Protein AF-A0A094H759-F1 (afdb_monomer_lite)

pLDDT: mean 78.06, std 19.71, range [29.0, 96.69]

Foldseek 3Di:
DLVVLLVLQVVLCVLPPFDAPDPVVLVVLLVVLVVLLVCCVVQPDVRVCVVVVPDPVSLLSNLVSLVSNLFSLLQQSDPRDDLSRLSSSLSVLSSHDDELVSLLSNLLSLLLSLVPPPDPCSNVVSLVSSQVSLVVSVVRLVVVVPDDDDPPCPPHDDDDQLLVLVSPDHSDLLPDPQLSVQSNCSSNVNPPHPDDWPLQDGSSLSSLLVSLVVLLVVLVVQCVDPVRVLPPVSVVSLVSSCRNHRQLTPSNLVSLVVCLVRDPDPVSNVVSVVVSVVSLCVNDPQPDDDPPRPVCSVPPPPPPPPPPPPVPPPDDDDPDPVVVVVVVVVVVVVVVVVPD

Structure (mmCIF, N/CA/C/O backbone):
data_AF-A0A094H759-F1
#
_entry.id   AF-A0A094H759-F1
#
loop_
_atom_site.group_PDB
_atom_site.id
_atom_site.type_symbol
_atom_site.label_atom_id
_atom_site.label_alt_id
_atom_site.label_comp_id
_atom_site.label_asym_id
_atom_site.label_entity_id
_atom_site.label_seq_id
_atom_site.pdbx_PDB_ins_code
_atom_site.Cartn_x
_atom_site.Cartn_y
_atom_site.Cartn_z
_atom_site.occupancy
_atom_site.B_iso_or_equiv
_atom_site.auth_seq_id
_atom_site.auth_comp_id
_atom_site.auth_asym_id
_atom_site.auth_atom_id
_atom_site.pdbx_PDB_model_num
ATOM 1 N N . PRO A 1 1 ? -8.953 -15.502 -2.275 1.00 77.38 1 PRO A N 1
ATOM 2 C CA . PRO A 1 1 ? -8.415 -14.181 -2.722 1.00 77.38 1 PRO A CA 1
ATOM 3 C C . PRO A 1 1 ? -6.998 -14.268 -3.322 1.00 77.38 1 PRO A C 1
ATOM 5 O O . PRO A 1 1 ? -6.754 -13.680 -4.371 1.00 77.38 1 PRO A O 1
ATOM 8 N N . LEU A 1 2 ? -6.081 -15.039 -2.726 1.00 82.88 2 LEU A N 1
ATOM 9 C CA . LEU A 1 2 ? -4.699 -15.189 -3.208 1.00 82.88 2 LEU A CA 1
ATOM 10 C C . LEU A 1 2 ? -4.582 -15.673 -4.670 1.00 82.88 2 LEU A C 1
ATOM 12 O O . LEU A 1 2 ? -3.790 -15.133 -5.438 1.00 82.88 2 LEU A O 1
ATOM 16 N N . ARG A 1 3 ? -5.426 -16.624 -5.106 1.00 85.94 3 ARG A N 1
ATOM 17 C CA . ARG A 1 3 ? -5.488 -17.060 -6.519 1.00 85.94 3 ARG A CA 1
ATOM 18 C C . ARG A 1 3 ? -5.806 -15.910 -7.486 1.00 85.94 3 ARG A C 1
ATOM 20 O O . ARG A 1 3 ? -5.225 -15.854 -8.563 1.00 85.94 3 ARG A O 1
ATOM 27 N N . LEU A 1 4 ? -6.686 -14.982 -7.093 1.00 86.81 4 LEU A N 1
ATOM 28 C CA . LEU A 1 4 ? -7.033 -13.809 -7.906 1.00 86.81 4 LEU A CA 1
ATOM 29 C C . LEU A 1 4 ? -5.846 -12.849 -8.023 1.00 86.81 4 LEU A C 1
ATOM 31 O O . LEU A 1 4 ? -5.551 -12.386 -9.118 1.00 86.81 4 LEU A O 1
ATOM 35 N N . ARG A 1 5 ? -5.118 -12.620 -6.922 1.00 88.50 5 ARG A N 1
ATOM 36 C CA . ARG A 1 5 ? -3.908 -11.780 -6.899 1.00 88.50 5 ARG A CA 1
ATOM 37 C C . ARG A 1 5 ? -2.804 -12.365 -7.781 1.00 88.50 5 ARG A C 1
ATOM 39 O O . ARG A 1 5 ? -2.212 -11.648 -8.579 1.00 88.50 5 ARG A O 1
ATOM 46 N N . ARG A 1 6 ? -2.591 -13.684 -7.713 1.00 90.56 6 ARG A N 1
ATOM 47 C CA . ARG A 1 6 ? -1.662 -14.401 -8.605 1.00 90.56 6 ARG A CA 1
ATOM 48 C C . ARG A 1 6 ? -2.060 -14.272 -10.070 1.00 90.56 6 ARG A C 1
ATOM 50 O O . ARG A 1 6 ? -1.215 -13.980 -10.908 1.00 90.56 6 ARG A O 1
ATOM 57 N N . ARG A 1 7 ? -3.346 -14.454 -10.382 1.00 92.00 7 ARG A N 1
ATOM 58 C CA . ARG A 1 7 ? -3.853 -14.291 -11.749 1.00 92.00 7 ARG A CA 1
ATOM 59 C C . ARG A 1 7 ? -3.629 -12.866 -12.254 1.00 92.00 7 ARG A C 1
ATOM 61 O O . ARG A 1 7 ? -3.099 -12.722 -13.345 1.00 92.00 7 ARG A O 1
ATOM 68 N N . ALA A 1 8 ? -3.951 -11.854 -11.448 1.00 88.94 8 ALA A N 1
ATOM 69 C CA . ALA A 1 8 ? -3.726 -10.447 -11.781 1.00 88.94 8 ALA A CA 1
ATOM 70 C C . ALA A 1 8 ? -2.241 -10.146 -12.062 1.00 88.94 8 ALA A C 1
ATOM 72 O O . ALA A 1 8 ? -1.911 -9.476 -13.042 1.00 88.94 8 ALA A O 1
ATOM 73 N N . PHE A 1 9 ? -1.340 -10.701 -11.247 1.00 91.12 9 PHE A N 1
ATOM 74 C CA . PHE A 1 9 ? 0.101 -10.572 -11.452 1.00 91.12 9 PHE A CA 1
ATOM 75 C C . PHE A 1 9 ? 0.556 -11.201 -12.778 1.00 91.12 9 PHE A C 1
ATOM 77 O O . PHE A 1 9 ? 1.242 -10.554 -13.567 1.00 91.12 9 PHE A O 1
ATOM 84 N N . LEU A 1 10 ? 0.126 -12.434 -13.067 1.00 90.75 10 LEU A N 1
ATOM 85 C CA . LEU A 1 10 ? 0.471 -13.125 -14.314 1.00 90.75 10 LEU A CA 1
ATOM 86 C C . LEU A 1 10 ? -0.109 -12.432 -15.552 1.00 90.75 10 LEU A C 1
ATOM 88 O O . LEU A 1 10 ? 0.573 -12.347 -16.568 1.00 90.75 10 LEU A O 1
ATOM 92 N N . THR A 1 11 ? -1.331 -11.898 -15.475 1.00 92.19 11 THR A N 1
ATOM 93 C CA . THR A 1 11 ? -1.922 -11.135 -16.585 1.00 92.19 11 THR A CA 1
ATOM 94 C C . THR A 1 11 ? -1.160 -9.844 -16.851 1.00 92.19 11 THR A C 1
ATOM 96 O O . THR A 1 11 ? -0.943 -9.490 -18.004 1.00 92.19 11 THR A O 1
ATOM 99 N N . ALA A 1 12 ? -0.682 -9.163 -15.807 1.00 90.06 12 ALA A N 1
ATOM 100 C CA . ALA A 1 12 ? 0.159 -7.991 -15.996 1.00 90.06 12 ALA A CA 1
ATOM 101 C C . ALA A 1 12 ? 1.486 -8.364 -16.681 1.00 90.06 12 ALA A C 1
ATOM 103 O O . ALA A 1 12 ? 1.891 -7.700 -17.635 1.00 90.06 12 ALA A O 1
ATOM 104 N N . LEU A 1 13 ? 2.109 -9.480 -16.284 1.00 88.38 13 LEU A N 1
ATOM 105 C CA . LEU A 1 13 ? 3.345 -9.983 -16.897 1.00 88.38 13 LEU A CA 1
ATOM 106 C C . LEU A 1 13 ? 3.240 -10.305 -18.398 1.00 88.38 13 LEU A C 1
ATOM 108 O O . LEU A 1 13 ? 4.260 -10.369 -19.075 1.00 88.38 13 LEU A O 1
ATOM 112 N N . GLN A 1 14 ? 2.036 -10.471 -18.953 1.00 89.25 14 GLN A N 1
ATOM 113 C CA . GLN A 1 14 ? 1.865 -10.646 -20.403 1.00 89.25 14 GLN A CA 1
ATOM 114 C C . GLN A 1 14 ? 2.209 -9.377 -21.196 1.00 89.25 14 GLN A C 1
ATOM 116 O O . GLN A 1 14 ? 2.535 -9.450 -22.374 1.00 89.25 14 GLN A O 1
ATOM 121 N N . THR A 1 15 ? 2.151 -8.213 -20.549 1.00 85.62 15 THR A N 1
ATOM 122 C CA . THR A 1 15 ? 2.416 -6.904 -21.172 1.00 85.62 15 THR A CA 1
ATOM 123 C C . THR A 1 15 ? 3.721 -6.272 -20.692 1.00 85.62 15 THR A C 1
ATOM 125 O O . THR A 1 15 ? 4.282 -5.404 -21.360 1.00 85.62 15 THR A O 1
ATOM 128 N N . ILE A 1 16 ? 4.220 -6.697 -19.529 1.00 87.19 16 ILE A N 1
ATOM 129 C CA . ILE A 1 16 ? 5.451 -6.192 -18.929 1.00 87.19 16 ILE A CA 1
ATOM 130 C C . ILE A 1 16 ? 6.379 -7.343 -18.571 1.00 87.19 16 ILE A C 1
ATOM 132 O O . ILE A 1 16 ? 5.970 -8.361 -18.032 1.00 87.19 16 ILE A O 1
ATOM 136 N N . TRP A 1 17 ? 7.670 -7.161 -18.812 1.00 84.31 17 TRP A N 1
ATOM 137 C CA . TRP A 1 17 ? 8.645 -8.201 -18.524 1.00 84.31 17 TRP A CA 1
ATOM 138 C C . TRP A 1 17 ? 9.330 -7.975 -17.171 1.00 84.31 17 TRP A C 1
ATOM 140 O O . TRP A 1 17 ? 9.862 -6.891 -16.902 1.00 84.31 17 TRP A O 1
ATOM 150 N N . ILE A 1 18 ? 9.328 -9.014 -16.331 1.00 81.00 18 ILE A N 1
ATOM 151 C CA . ILE A 1 18 ? 10.106 -9.100 -15.090 1.00 81.00 18 ILE A CA 1
ATOM 152 C C . ILE A 1 18 ? 10.951 -10.377 -15.172 1.00 81.00 18 ILE A C 1
ATOM 154 O O . ILE A 1 18 ? 10.386 -11.452 -15.378 1.00 81.00 18 ILE A O 1
ATOM 158 N N . PRO A 1 19 ? 12.279 -10.294 -14.994 1.00 81.19 19 PRO A N 1
ATOM 159 C CA . PRO A 1 19 ? 13.142 -11.462 -15.076 1.00 81.19 19 PRO A CA 1
ATOM 160 C C . PRO A 1 19 ? 12.858 -12.477 -13.965 1.00 81.19 19 PRO A C 1
ATOM 162 O O . PRO A 1 19 ? 12.492 -12.124 -12.837 1.00 81.19 19 PRO A O 1
ATOM 165 N N . ALA A 1 20 ? 13.104 -13.748 -14.290 1.00 77.56 20 ALA A N 1
ATOM 166 C CA . ALA A 1 20 ? 13.226 -14.825 -13.316 1.00 77.56 20 ALA A CA 1
ATOM 167 C C . ALA A 1 20 ? 14.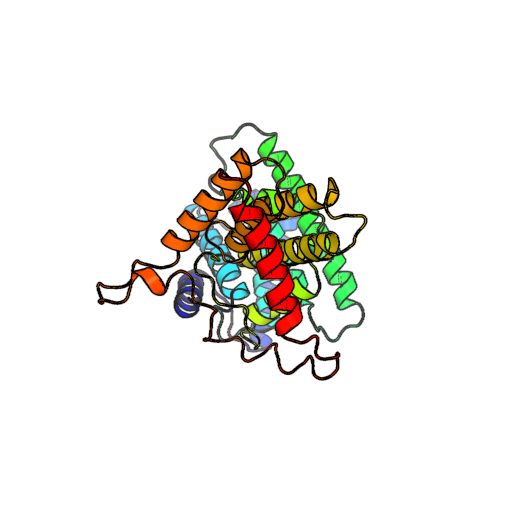358 -14.516 -12.307 1.00 77.56 20 ALA A C 1
ATOM 169 O O . ALA A 1 20 ? 15.245 -13.711 -12.611 1.00 77.56 20 ALA A O 1
ATOM 170 N N . PRO A 1 21 ? 14.354 -15.126 -11.106 1.00 73.31 21 PRO A N 1
ATOM 171 C CA . PRO A 1 21 ? 15.301 -14.818 -10.030 1.00 73.31 21 PRO A CA 1
ATOM 172 C C . PRO A 1 21 ? 16.721 -15.368 -10.286 1.00 73.31 21 PRO A C 1
ATOM 174 O O . PRO A 1 21 ? 17.269 -16.109 -9.480 1.00 73.31 21 PRO A O 1
ATOM 177 N N . THR A 1 22 ? 17.342 -14.990 -11.401 1.00 81.81 22 THR A N 1
ATOM 178 C CA . THR A 1 22 ? 18.756 -15.252 -11.704 1.00 81.81 22 THR A CA 1
ATOM 179 C C . THR A 1 22 ? 19.574 -13.970 -11.509 1.00 81.81 22 THR A C 1
ATOM 181 O O . THR A 1 22 ? 19.165 -12.921 -12.019 1.00 81.81 22 THR A O 1
ATOM 184 N N . PRO A 1 23 ? 20.732 -14.017 -10.825 1.00 74.31 23 PRO A N 1
ATOM 185 C CA . PRO A 1 23 ? 21.449 -12.817 -10.390 1.00 74.31 23 PRO A CA 1
ATOM 186 C C . PRO A 1 23 ? 21.935 -11.950 -11.561 1.00 74.31 23 PRO A C 1
ATOM 188 O O . PRO A 1 23 ? 21.689 -10.746 -11.558 1.00 74.31 23 PRO A O 1
ATOM 191 N N . LEU A 1 24 ? 22.528 -12.547 -12.601 1.00 77.69 24 LEU A N 1
ATOM 192 C CA . LEU A 1 24 ? 23.038 -11.815 -13.770 1.00 77.69 24 LEU A CA 1
ATOM 193 C C . LEU A 1 24 ? 21.928 -11.082 -14.530 1.00 77.69 24 LEU A C 1
ATOM 195 O O . LEU A 1 24 ? 22.035 -9.887 -14.796 1.00 77.69 24 LEU A O 1
ATOM 199 N N . LEU A 1 25 ? 20.826 -11.779 -14.815 1.00 78.06 25 LEU A N 1
ATOM 200 C CA . LEU A 1 25 ? 19.674 -11.191 -15.495 1.00 78.06 25 LEU A CA 1
ATOM 201 C C . LEU A 1 25 ? 19.028 -10.087 -14.650 1.00 78.06 25 LEU A C 1
ATOM 203 O O . LEU A 1 25 ? 18.593 -9.073 -15.188 1.00 78.06 25 LEU A O 1
ATOM 207 N N . SER A 1 26 ? 18.990 -10.261 -13.324 1.00 78.19 26 SER A N 1
ATOM 208 C CA . SER A 1 26 ? 18.460 -9.245 -12.413 1.00 78.19 26 SER A CA 1
ATOM 209 C C . SER A 1 26 ? 19.325 -7.982 -12.388 1.00 78.19 26 SER A C 1
ATOM 211 O O . SER A 1 26 ? 18.780 -6.881 -12.397 1.00 78.19 26 SER A O 1
ATOM 213 N N . LEU A 1 27 ? 20.655 -8.125 -12.443 1.00 77.19 27 LEU A N 1
ATOM 214 C CA . LEU A 1 27 ? 21.590 -7.003 -12.503 1.00 77.19 27 LEU A CA 1
ATOM 215 C C . LEU A 1 27 ? 21.485 -6.275 -13.845 1.00 77.19 27 LEU A C 1
ATOM 217 O O . LEU A 1 27 ? 21.361 -5.053 -13.859 1.00 77.19 27 LEU A O 1
ATOM 221 N N . ALA A 1 28 ? 21.451 -7.011 -14.959 1.00 77.69 28 ALA A N 1
ATOM 222 C CA . ALA A 1 28 ? 21.261 -6.433 -16.289 1.00 77.69 28 ALA A CA 1
ATOM 223 C C . ALA A 1 28 ? 19.916 -5.696 -16.403 1.00 77.69 28 ALA A C 1
ATOM 225 O O . ALA A 1 28 ? 19.858 -4.569 -16.896 1.00 77.69 28 ALA A O 1
ATOM 226 N N . ALA A 1 29 ? 18.837 -6.286 -15.882 1.00 78.69 29 ALA A N 1
ATOM 227 C CA . ALA A 1 29 ? 17.531 -5.638 -15.833 1.00 78.69 29 ALA A CA 1
ATOM 228 C C . ALA A 1 29 ? 17.544 -4.382 -14.949 1.00 78.69 29 ALA A C 1
ATOM 230 O O . ALA A 1 29 ? 16.904 -3.389 -15.295 1.00 78.69 29 ALA A O 1
ATOM 231 N N . LEU A 1 30 ? 18.282 -4.395 -13.835 1.00 77.50 30 LEU A N 1
ATOM 232 C CA . LEU A 1 30 ? 18.408 -3.243 -12.945 1.00 77.50 30 LEU A CA 1
ATOM 233 C C . LEU A 1 30 ? 19.170 -2.123 -13.643 1.00 77.50 30 LEU A C 1
ATOM 235 O O . LEU A 1 30 ? 18.679 -0.997 -13.667 1.00 77.50 30 LEU A O 1
ATOM 239 N N . ALA A 1 31 ? 20.302 -2.443 -14.272 1.00 74.88 31 ALA A N 1
ATOM 240 C CA . ALA A 1 31 ? 21.076 -1.503 -15.071 1.00 74.88 31 ALA A CA 1
ATOM 241 C C . ALA A 1 31 ? 20.210 -0.876 -16.172 1.00 74.88 31 ALA A C 1
ATOM 243 O O . ALA A 1 31 ? 20.152 0.344 -16.271 1.00 74.88 31 ALA A O 1
ATOM 244 N N . LEU A 1 32 ? 19.445 -1.679 -16.920 1.00 79.06 32 LEU A N 1
ATOM 245 C CA . LEU A 1 32 ? 18.546 -1.191 -17.970 1.00 79.06 32 LEU A CA 1
ATOM 246 C C . LEU A 1 32 ? 17.430 -0.276 -17.434 1.00 79.06 32 LEU A C 1
ATOM 248 O O . LEU A 1 32 ? 17.056 0.718 -18.056 1.00 79.06 32 LEU A O 1
ATOM 252 N N . LYS A 1 33 ? 16.849 -0.607 -16.278 1.00 83.25 33 LYS A N 1
ATOM 253 C CA . LYS A 1 33 ? 15.825 0.241 -15.652 1.00 83.25 33 LYS A CA 1
ATOM 254 C C . LYS A 1 33 ? 16.426 1.528 -15.102 1.00 83.25 33 LYS A C 1
ATOM 256 O O . LYS A 1 33 ? 15.771 2.566 -15.166 1.00 83.25 33 LYS A O 1
ATOM 261 N N . LEU A 1 34 ? 17.656 1.466 -14.602 1.00 80.06 34 LEU A N 1
ATOM 262 C CA . LEU A 1 34 ? 18.370 2.622 -14.088 1.00 80.06 34 LEU A CA 1
ATOM 263 C C . LEU A 1 34 ? 18.743 3.567 -15.228 1.00 80.06 34 LEU A C 1
ATOM 265 O O . LEU A 1 34 ? 18.438 4.747 -15.121 1.00 80.06 34 LEU A O 1
ATOM 269 N N . THR A 1 35 ? 19.283 3.056 -16.339 1.00 77.56 35 THR A N 1
ATOM 270 C CA . THR A 1 35 ? 19.589 3.866 -17.530 1.00 77.56 35 THR A CA 1
ATOM 271 C C . THR A 1 35 ? 18.333 4.509 -18.111 1.00 77.56 35 THR A C 1
ATOM 273 O O . THR A 1 35 ? 18.338 5.690 -18.463 1.00 77.56 35 THR A O 1
ATOM 276 N N . LYS A 1 36 ? 17.216 3.771 -18.150 1.00 81.31 36 LYS A N 1
ATOM 277 C CA . LYS A 1 36 ? 15.924 4.338 -18.547 1.00 81.31 36 LYS A CA 1
ATOM 278 C C . LYS A 1 36 ? 15.483 5.457 -17.605 1.00 81.31 36 LYS A C 1
ATOM 280 O O . LYS A 1 36 ? 15.035 6.496 -18.079 1.00 81.31 36 LYS A O 1
ATOM 285 N N . LEU A 1 37 ? 15.591 5.252 -16.293 1.00 79.62 37 LEU A N 1
ATOM 286 C CA . LEU A 1 37 ? 15.229 6.271 -15.312 1.00 79.62 37 LEU A CA 1
ATOM 287 C C . LEU A 1 37 ? 16.107 7.511 -15.465 1.00 79.62 37 LEU A C 1
ATOM 289 O O . LEU A 1 37 ? 15.564 8.607 -15.532 1.00 79.62 37 LEU A O 1
ATOM 293 N N . THR A 1 38 ? 17.428 7.349 -15.578 1.00 76.50 38 THR A N 1
ATOM 294 C CA . THR A 1 38 ? 18.356 8.474 -15.745 1.00 76.50 38 THR A CA 1
ATOM 295 C C . THR A 1 38 ? 18.056 9.261 -17.016 1.00 76.50 38 THR A C 1
ATOM 297 O O . THR A 1 38 ? 18.052 10.490 -16.988 1.00 76.50 38 THR A O 1
ATOM 300 N N . LEU A 1 39 ? 17.731 8.569 -18.113 1.00 77.06 39 LEU A N 1
ATOM 301 C CA . LEU A 1 39 ? 17.366 9.208 -19.374 1.00 77.06 39 LEU A CA 1
ATOM 302 C C . LEU A 1 39 ? 16.041 9.976 -19.252 1.00 77.06 39 LEU A C 1
ATOM 304 O O . LEU A 1 39 ? 15.959 11.120 -19.688 1.00 77.06 39 LEU A O 1
ATOM 308 N N . LEU A 1 40 ? 15.036 9.391 -18.592 1.00 78.44 40 LEU A N 1
ATOM 309 C CA . LEU A 1 40 ? 13.751 10.047 -18.333 1.00 78.44 40 LEU A CA 1
ATOM 310 C C . LEU A 1 40 ? 13.914 11.291 -17.445 1.00 78.44 40 LEU A C 1
ATOM 312 O O . LEU A 1 40 ? 13.253 12.299 -17.677 1.00 78.44 40 LEU A O 1
ATOM 316 N N . THR A 1 41 ? 14.795 11.234 -16.441 1.00 77.50 41 THR A N 1
ATOM 317 C CA . THR A 1 41 ? 15.068 12.375 -15.557 1.00 77.50 41 THR A CA 1
ATOM 318 C C . THR A 1 41 ? 15.877 13.477 -16.232 1.00 77.50 41 THR A C 1
ATOM 320 O O . THR A 1 41 ? 15.689 14.636 -15.884 1.00 77.50 41 THR A O 1
ATOM 323 N N . LEU A 1 42 ? 16.765 13.138 -17.174 1.00 80.69 42 LEU A N 1
ATOM 324 C CA . LEU A 1 42 ? 17.634 14.110 -17.844 1.00 80.69 42 LEU A CA 1
ATOM 325 C C . LEU A 1 42 ? 16.934 14.800 -19.023 1.00 80.69 42 LEU A C 1
ATOM 327 O O . LEU A 1 42 ? 17.091 15.998 -19.217 1.00 80.69 42 LEU A O 1
ATOM 331 N N . VAL A 1 43 ? 16.167 14.038 -19.804 1.00 81.19 43 VAL A N 1
ATOM 332 C CA . VAL A 1 43 ? 15.524 14.509 -21.042 1.00 81.19 43 VAL A CA 1
ATOM 333 C C . VAL A 1 43 ? 14.082 14.964 -20.795 1.00 81.19 43 VAL A C 1
ATOM 335 O O . VAL A 1 43 ? 13.551 15.791 -21.529 1.00 81.19 43 VAL A O 1
ATOM 338 N N . GLY A 1 44 ? 13.445 14.460 -19.736 1.00 75.62 44 GLY A N 1
ATOM 339 C CA . GLY A 1 44 ? 12.039 14.704 -19.437 1.00 75.62 44 GLY A CA 1
ATOM 340 C C . GLY A 1 44 ? 11.103 13.730 -20.159 1.00 75.62 44 GLY A C 1
ATOM 341 O O . GLY A 1 44 ? 11.410 13.185 -21.220 1.00 75.62 44 GLY A O 1
ATOM 342 N N . ALA A 1 45 ? 9.923 13.513 -19.573 1.00 72.88 45 ALA A N 1
ATOM 343 C CA . ALA A 1 45 ? 8.910 12.598 -20.098 1.00 72.88 45 ALA A CA 1
ATOM 344 C C . ALA A 1 45 ? 8.454 12.890 -21.549 1.00 72.88 45 ALA A C 1
ATOM 346 O O . ALA A 1 45 ? 8.394 11.933 -22.324 1.00 72.88 45 ALA A O 1
ATOM 347 N N . PRO A 1 46 ? 8.168 14.148 -21.962 1.00 72.12 46 PRO A N 1
ATOM 348 C CA . PRO A 1 46 ? 7.670 14.408 -23.315 1.00 72.12 46 PRO A CA 1
ATOM 349 C C . PRO A 1 46 ? 8.749 14.205 -24.386 1.00 72.12 46 PRO A C 1
ATOM 351 O O . PRO A 1 46 ? 8.486 13.593 -25.419 1.00 72.12 46 PRO A O 1
ATOM 354 N N . ALA A 1 47 ? 9.986 14.633 -24.127 1.00 73.38 47 ALA A N 1
ATOM 355 C CA . ALA A 1 47 ? 11.088 14.442 -25.065 1.00 73.38 47 ALA A CA 1
ATOM 356 C C . ALA A 1 47 ? 11.542 12.973 -25.127 1.00 73.38 47 ALA A C 1
ATOM 358 O O . ALA A 1 47 ? 11.865 12.479 -26.203 1.00 73.38 47 ALA A O 1
ATOM 359 N N . TYR A 1 48 ? 11.475 12.224 -24.021 1.00 73.50 48 TYR A N 1
ATOM 360 C CA . TYR A 1 48 ? 11.691 10.775 -24.049 1.00 73.50 48 TYR A CA 1
ATOM 361 C C . TYR A 1 48 ? 10.628 10.042 -24.884 1.00 73.50 48 TYR A C 1
ATOM 363 O O . TYR A 1 48 ? 10.971 9.147 -25.658 1.00 73.50 48 TYR A O 1
ATOM 371 N N . ALA A 1 49 ? 9.351 10.420 -24.760 1.00 75.00 49 ALA A N 1
ATOM 372 C CA . ALA A 1 49 ? 8.268 9.840 -25.556 1.00 75.00 49 ALA A CA 1
ATOM 373 C C . ALA A 1 49 ? 8.452 10.119 -27.057 1.00 75.00 49 ALA A C 1
ATOM 375 O O . ALA A 1 49 ? 8.276 9.217 -27.876 1.00 75.00 49 ALA A O 1
ATOM 376 N N . PHE A 1 50 ? 8.891 11.335 -27.399 1.00 77.62 50 PHE A N 1
ATOM 377 C CA . PHE A 1 50 ? 9.245 11.712 -28.766 1.00 77.62 50 PHE A CA 1
ATOM 378 C C . PHE A 1 50 ? 10.431 10.893 -29.303 1.00 77.62 50 PHE A C 1
ATOM 380 O O . PHE A 1 50 ? 10.330 10.294 -30.369 1.00 77.62 50 PHE A O 1
ATOM 387 N N . LEU A 1 51 ? 11.525 10.788 -28.539 1.00 77.19 51 LEU A N 1
ATOM 388 C CA . LEU A 1 51 ? 12.732 10.051 -28.943 1.00 77.19 51 LEU A CA 1
ATOM 389 C C . LEU A 1 51 ? 12.511 8.542 -29.081 1.00 77.19 51 LEU A C 1
ATOM 391 O O . LEU A 1 51 ? 13.160 7.896 -29.898 1.00 77.19 51 LEU A O 1
ATOM 395 N N . THR A 1 52 ? 11.630 7.964 -28.265 1.00 75.00 52 THR A N 1
ATOM 396 C CA . THR A 1 52 ? 11.362 6.517 -28.278 1.00 75.00 52 THR A CA 1
ATOM 397 C C . THR A 1 52 ? 10.208 6.117 -29.190 1.00 75.00 52 THR A C 1
ATOM 399 O O . THR A 1 52 ? 9.934 4.923 -29.312 1.00 75.00 52 THR A O 1
ATOM 402 N N . GLY A 1 53 ? 9.527 7.082 -29.820 1.00 67.31 53 GLY A N 1
ATOM 403 C CA . GLY A 1 53 ? 8.364 6.822 -30.670 1.00 67.31 53 GLY A CA 1
ATOM 404 C C . GLY A 1 53 ? 7.243 6.078 -29.937 1.00 67.31 53 GLY A C 1
ATOM 405 O O . GLY A 1 53 ? 6.501 5.312 -30.553 1.00 67.31 53 GLY A O 1
ATOM 406 N N . SER A 1 54 ? 7.144 6.230 -28.611 1.00 66.31 54 SER A N 1
ATOM 407 C CA . SER A 1 54 ? 6.191 5.465 -27.807 1.00 66.31 54 SER A CA 1
ATOM 408 C C . SER A 1 54 ? 4.763 5.895 -28.139 1.00 66.31 54 SER A C 1
ATOM 410 O O . SER A 1 54 ? 4.387 7.040 -27.886 1.00 66.31 54 SER A O 1
ATOM 412 N N . SER A 1 55 ? 3.956 4.982 -28.682 1.00 68.44 55 SER A N 1
ATOM 413 C CA . SER A 1 55 ? 2.548 5.254 -28.969 1.00 68.44 55 SER A CA 1
ATOM 414 C C . SER A 1 55 ? 1.744 5.387 -27.670 1.00 68.44 55 SER A C 1
ATOM 416 O O . SER A 1 55 ? 1.925 4.613 -26.722 1.00 68.44 55 SER A O 1
ATOM 418 N N . SER A 1 56 ? 0.821 6.354 -27.628 1.00 70.94 56 SER A N 1
ATOM 419 C CA . SER A 1 56 ? -0.043 6.589 -26.465 1.00 70.94 56 SER A CA 1
ATOM 420 C C . SER A 1 56 ? -0.814 5.343 -25.987 1.00 70.94 56 SER A C 1
ATOM 422 O O . SER A 1 56 ? -0.790 5.099 -24.779 1.00 70.94 56 SER A O 1
ATOM 424 N N . PRO A 1 57 ? -1.411 4.476 -26.843 1.00 73.19 57 PRO A N 1
ATOM 425 C CA . PRO A 1 57 ? -2.168 3.322 -26.348 1.00 73.19 57 PRO A CA 1
ATOM 426 C C . PRO A 1 57 ? -1.276 2.239 -25.724 1.00 73.19 57 PRO A C 1
ATOM 428 O O . PRO A 1 57 ? -1.638 1.656 -24.698 1.00 73.19 57 PRO A O 1
ATOM 431 N N . SER A 1 58 ? -0.093 1.985 -26.299 1.00 80.31 58 SER A N 1
ATOM 432 C CA . SER A 1 58 ? 0.853 1.007 -25.746 1.00 80.31 58 SER A CA 1
ATOM 433 C C . SER A 1 58 ? 1.411 1.476 -24.405 1.00 80.31 58 SER A C 1
ATOM 435 O O . SER A 1 58 ? 1.633 0.660 -23.507 1.00 80.31 58 SER A O 1
ATOM 437 N N . GLU A 1 59 ? 1.634 2.780 -24.253 1.00 80.31 59 GLU A N 1
ATOM 438 C CA . GLU A 1 59 ? 2.119 3.366 -23.010 1.00 80.31 59 GLU A CA 1
ATOM 439 C C . GLU A 1 59 ? 1.058 3.289 -21.906 1.00 80.31 59 GLU A C 1
ATOM 441 O O . GLU A 1 59 ? 1.358 2.858 -20.792 1.00 80.31 59 GLU A O 1
ATOM 446 N N . THR A 1 60 ? -0.205 3.595 -22.214 1.00 82.94 60 THR A N 1
ATOM 447 C CA . THR A 1 60 ? -1.308 3.453 -21.253 1.00 82.94 60 THR A CA 1
ATOM 448 C C . THR A 1 60 ? -1.483 2.003 -20.797 1.00 82.94 60 THR A C 1
ATOM 450 O O . THR A 1 60 ? -1.631 1.755 -19.597 1.00 82.94 60 THR A O 1
ATOM 453 N N . ALA A 1 61 ? -1.419 1.033 -21.716 1.00 86.00 61 ALA A N 1
ATOM 454 C CA . ALA A 1 61 ? -1.477 -0.389 -21.372 1.00 86.00 61 ALA A CA 1
ATOM 455 C C . ALA A 1 61 ? -0.310 -0.795 -20.456 1.00 86.00 61 ALA A C 1
ATOM 457 O O . ALA A 1 61 ? -0.520 -1.453 -19.435 1.00 86.00 61 ALA A O 1
ATOM 458 N N . ARG A 1 62 ? 0.906 -0.321 -20.758 1.00 88.25 62 ARG A N 1
ATOM 459 C CA . ARG A 1 62 ? 2.101 -0.541 -19.934 1.00 88.25 62 ARG A CA 1
ATOM 460 C C . ARG A 1 62 ? 1.952 0.051 -18.532 1.00 88.25 62 ARG A C 1
ATOM 462 O O . ARG A 1 62 ? 2.304 -0.608 -17.556 1.00 88.25 62 ARG A O 1
ATOM 469 N N . ILE A 1 63 ? 1.453 1.282 -18.417 1.00 87.31 63 ILE A N 1
ATOM 470 C CA . ILE A 1 63 ? 1.248 1.955 -17.127 1.00 87.31 63 ILE A CA 1
ATOM 471 C C . ILE A 1 63 ? 0.250 1.170 -16.270 1.00 87.31 63 ILE A C 1
ATOM 473 O O . ILE A 1 63 ? 0.541 0.901 -15.102 1.00 87.31 63 ILE A O 1
ATOM 477 N N . LYS A 1 64 ? -0.882 0.757 -16.856 1.00 89.44 64 LYS A N 1
ATOM 478 C CA . LYS A 1 64 ? -1.908 -0.057 -16.180 1.00 89.44 64 LYS A CA 1
ATOM 479 C C . LYS A 1 64 ? -1.372 -1.424 -15.760 1.00 89.44 64 LYS A C 1
ATOM 481 O O . LYS A 1 64 ? -1.646 -1.901 -14.663 1.00 89.44 64 LYS A O 1
ATOM 486 N N . ALA A 1 65 ? -0.571 -2.055 -16.606 1.00 90.19 65 ALA A N 1
ATOM 487 C CA . ALA A 1 65 ? 0.039 -3.329 -16.275 1.00 90.19 65 ALA A CA 1
ATOM 488 C C . ALA A 1 65 ? 1.021 -3.227 -15.108 1.00 90.19 65 ALA A C 1
ATOM 490 O O . ALA A 1 65 ? 0.974 -4.049 -14.195 1.00 90.19 65 ALA A O 1
ATOM 491 N N . TRP A 1 66 ? 1.876 -2.200 -15.087 1.00 92.56 66 TRP A N 1
ATOM 492 C CA . TRP A 1 66 ? 2.766 -1.988 -13.948 1.00 92.56 66 TRP A CA 1
ATOM 493 C C . TRP A 1 66 ? 2.006 -1.680 -12.660 1.00 92.56 66 TRP A C 1
ATOM 495 O O . TRP A 1 66 ? 2.420 -2.186 -11.621 1.00 92.56 66 TRP A O 1
ATOM 505 N N . SER A 1 67 ? 0.914 -0.904 -12.689 1.00 90.81 67 SER A N 1
ATOM 506 C CA . SER A 1 67 ? 0.120 -0.669 -11.473 1.00 90.81 67 SER A CA 1
ATOM 507 C C . SER A 1 67 ? -0.482 -1.967 -10.936 1.00 90.81 67 SER A C 1
ATOM 509 O O . SER A 1 67 ? -0.290 -2.276 -9.764 1.00 90.81 67 SER A O 1
ATOM 511 N N . ILE A 1 68 ? -1.086 -2.786 -11.806 1.00 92.06 68 ILE A N 1
ATOM 512 C CA . ILE A 1 68 ? -1.644 -4.091 -11.419 1.00 92.06 68 ILE A CA 1
ATOM 513 C C . ILE A 1 68 ? -0.550 -5.021 -10.882 1.00 92.06 68 ILE A C 1
ATOM 515 O O . ILE A 1 68 ? -0.749 -5.678 -9.862 1.00 92.06 68 ILE A O 1
ATOM 519 N N . ALA A 1 69 ? 0.611 -5.082 -11.541 1.00 92.50 69 ALA A N 1
ATOM 520 C CA . ALA A 1 69 ? 1.713 -5.933 -11.107 1.00 92.50 69 ALA A CA 1
ATOM 521 C C . ALA A 1 69 ? 2.285 -5.507 -9.752 1.00 92.50 69 ALA A C 1
ATOM 523 O O . ALA A 1 69 ? 2.562 -6.370 -8.924 1.00 92.50 69 ALA A O 1
ATOM 524 N N . LEU A 1 70 ? 2.457 -4.201 -9.521 1.00 93.00 70 LEU A N 1
ATOM 525 C CA . LEU A 1 70 ? 2.960 -3.664 -8.255 1.00 93.00 70 LEU A CA 1
ATOM 526 C C . LEU A 1 70 ? 2.000 -3.968 -7.107 1.00 93.00 70 LEU A C 1
ATOM 528 O O . LEU A 1 70 ? 2.431 -4.487 -6.077 1.00 93.00 70 LEU A O 1
ATOM 532 N N . ASP A 1 71 ? 0.710 -3.703 -7.305 1.00 93.25 71 ASP A N 1
ATOM 533 C CA . ASP A 1 71 ? -0.306 -3.991 -6.298 1.00 93.25 71 ASP A CA 1
ATOM 534 C C . ASP A 1 71 ? -0.388 -5.492 -6.028 1.00 93.25 71 ASP A C 1
ATOM 536 O O . ASP A 1 71 ? -0.302 -5.928 -4.883 1.00 93.25 71 ASP A O 1
ATOM 540 N N . ALA A 1 72 ? -0.464 -6.317 -7.073 1.00 92.69 72 ALA A N 1
ATOM 541 C CA . ALA A 1 72 ? -0.535 -7.760 -6.907 1.00 92.69 72 ALA A CA 1
ATOM 542 C C . ALA A 1 72 ? 0.722 -8.332 -6.231 1.00 92.69 72 ALA A C 1
ATOM 544 O O . ALA A 1 72 ? 0.591 -9.207 -5.377 1.00 92.69 72 ALA A O 1
ATOM 545 N N . GLN A 1 73 ? 1.919 -7.833 -6.558 1.00 94.25 73 GLN A N 1
ATOM 546 C CA . GLN A 1 73 ? 3.174 -8.277 -5.945 1.00 94.25 73 GLN A CA 1
ATOM 547 C C . GLN A 1 73 ? 3.214 -7.968 -4.445 1.00 94.25 73 GLN A C 1
ATOM 549 O O . GLN A 1 73 ? 3.481 -8.869 -3.651 1.00 94.25 73 GLN A O 1
ATOM 554 N N . LEU A 1 74 ? 2.906 -6.729 -4.048 1.00 93.81 74 LEU A N 1
ATOM 555 C CA . LEU A 1 74 ? 2.902 -6.320 -2.638 1.00 93.81 74 LEU A CA 1
ATOM 556 C C . LEU A 1 74 ? 1.785 -6.993 -1.833 1.00 93.81 74 LEU A C 1
ATOM 558 O O . LEU A 1 74 ? 1.871 -7.070 -0.610 1.00 93.81 74 LEU A O 1
ATOM 562 N N . VAL A 1 75 ? 0.760 -7.521 -2.511 1.00 92.00 75 VAL A N 1
ATOM 563 C CA . VAL A 1 75 ? -0.319 -8.284 -1.878 1.00 92.00 75 VAL A CA 1
ATOM 564 C C . VAL A 1 75 ? -0.088 -9.821 -1.937 1.00 92.00 75 VAL A C 1
ATOM 566 O O . VAL A 1 75 ? -1.011 -10.622 -1.750 1.00 92.00 75 VAL A O 1
ATOM 569 N N . GLY A 1 76 ? 1.149 -10.265 -2.197 1.00 90.44 76 GLY A N 1
ATOM 570 C CA . GLY A 1 76 ? 1.545 -11.685 -2.161 1.00 90.44 76 GLY A CA 1
ATOM 571 C C . GLY A 1 76 ? 1.165 -12.492 -3.412 1.00 90.44 76 GLY A C 1
ATOM 572 O O . GLY A 1 76 ? 1.181 -13.726 -3.404 1.00 90.44 76 GLY A O 1
ATOM 573 N N . GLY A 1 77 ? 0.798 -11.817 -4.503 1.00 90.38 77 GLY A N 1
ATOM 574 C CA . GLY A 1 77 ? 0.469 -12.420 -5.796 1.00 90.38 77 GLY A CA 1
ATOM 575 C C . GLY A 1 77 ? 1.683 -12.928 -6.578 1.00 90.38 77 GLY A C 1
ATOM 576 O O . GLY A 1 77 ? 1.514 -13.716 -7.504 1.00 90.38 77 GLY A O 1
ATOM 577 N N . ASP A 1 78 ? 2.895 -12.525 -6.202 1.00 91.88 78 ASP A N 1
ATOM 578 C CA . ASP A 1 78 ? 4.128 -12.957 -6.854 1.00 91.88 78 ASP A CA 1
ATOM 579 C C . ASP A 1 78 ? 4.701 -14.228 -6.189 1.00 91.88 78 ASP A C 1
ATOM 581 O O . ASP A 1 78 ? 5.171 -14.162 -5.052 1.00 91.88 78 ASP A O 1
ATOM 585 N N . PRO A 1 79 ? 4.689 -15.399 -6.858 1.00 86.56 79 PRO A N 1
ATOM 586 C CA . PRO A 1 79 ? 5.160 -16.651 -6.261 1.00 86.56 79 PRO A CA 1
ATOM 587 C C . PRO A 1 79 ? 6.686 -16.728 -6.120 1.00 86.56 79 PRO A C 1
ATOM 589 O O . PRO A 1 79 ? 7.178 -17.498 -5.303 1.00 86.56 79 PRO A O 1
ATOM 592 N N . LEU A 1 80 ? 7.435 -15.955 -6.912 1.00 88.06 80 LEU A N 1
ATOM 593 C CA . LEU A 1 80 ? 8.903 -15.963 -6.933 1.00 88.06 80 LEU A CA 1
ATOM 594 C C . LEU A 1 80 ? 9.468 -14.668 -6.329 1.00 88.06 80 LEU A C 1
ATOM 596 O O . LEU A 1 80 ? 10.482 -14.141 -6.803 1.00 88.06 80 LEU A O 1
ATOM 600 N N . VAL A 1 81 ? 8.757 -14.090 -5.357 1.00 90.25 81 VAL A N 1
ATOM 601 C CA . VAL A 1 81 ? 9.118 -12.808 -4.748 1.00 90.25 81 VAL A CA 1
ATOM 602 C C . VAL A 1 81 ? 10.528 -12.871 -4.159 1.00 90.25 81 VAL A C 1
ATOM 604 O O . VAL A 1 81 ? 10.894 -13.781 -3.419 1.00 90.25 81 VAL A O 1
ATOM 607 N N . SER A 1 82 ? 11.351 -11.894 -4.524 1.00 89.75 82 SER A N 1
ATOM 608 C CA . SER A 1 82 ? 12.719 -11.759 -4.037 1.00 89.75 82 SER A CA 1
ATOM 609 C C . SER A 1 82 ? 13.057 -10.284 -3.880 1.00 89.75 82 SER A C 1
ATOM 611 O O . SER A 1 82 ? 12.469 -9.432 -4.550 1.00 89.75 82 SER A O 1
ATOM 613 N N . ARG A 1 83 ? 14.043 -9.963 -3.035 1.00 88.81 83 ARG A N 1
ATOM 614 C CA . ARG A 1 83 ? 14.498 -8.573 -2.861 1.00 88.81 83 ARG A CA 1
ATOM 615 C C . ARG A 1 83 ? 14.930 -7.943 -4.184 1.00 88.81 83 ARG A C 1
ATOM 617 O O . ARG A 1 83 ? 14.583 -6.800 -4.439 1.00 88.81 83 ARG A O 1
ATOM 624 N N . ALA A 1 84 ? 15.610 -8.701 -5.048 1.00 86.88 84 ALA A N 1
ATOM 625 C CA . ALA A 1 84 ? 16.006 -8.237 -6.378 1.00 86.88 84 ALA A CA 1
ATOM 626 C C . ALA A 1 84 ? 14.799 -7.943 -7.286 1.00 86.88 84 ALA A C 1
ATOM 628 O O . ALA A 1 84 ? 14.820 -7.004 -8.074 1.00 86.88 84 ALA A O 1
ATOM 629 N N . ARG A 1 85 ? 13.715 -8.717 -7.185 1.00 89.75 85 ARG A N 1
ATOM 630 C CA . ARG A 1 85 ? 12.501 -8.431 -7.961 1.00 89.75 85 ARG A CA 1
ATOM 631 C C . ARG A 1 85 ? 11.736 -7.239 -7.400 1.00 89.75 85 ARG A C 1
ATOM 633 O O . ARG A 1 85 ? 11.265 -6.439 -8.198 1.00 89.75 85 ARG A O 1
ATOM 640 N N . LEU A 1 86 ? 11.694 -7.068 -6.077 1.00 91.62 86 LEU A N 1
ATOM 641 C CA . LEU A 1 86 ? 11.134 -5.871 -5.439 1.00 91.62 86 LEU A CA 1
ATOM 642 C C . LEU A 1 86 ? 11.930 -4.602 -5.795 1.00 91.62 86 LEU A C 1
ATOM 644 O O . LEU A 1 86 ? 11.341 -3.572 -6.107 1.00 91.62 86 LEU A O 1
ATOM 648 N N . THR A 1 87 ? 13.267 -4.651 -5.839 1.00 91.00 87 THR A N 1
ATOM 649 C CA . THR A 1 87 ? 14.064 -3.492 -6.290 1.00 91.00 87 THR A CA 1
ATOM 650 C C . THR A 1 87 ? 13.773 -3.142 -7.748 1.00 91.00 87 THR A C 1
ATOM 652 O O . THR A 1 87 ? 13.598 -1.966 -8.070 1.00 91.00 87 THR A O 1
ATOM 655 N N . LEU A 1 88 ? 13.675 -4.145 -8.626 1.00 89.38 88 LEU A N 1
ATOM 656 C CA . LEU A 1 88 ? 13.345 -3.947 -10.038 1.00 89.38 88 LEU A CA 1
ATOM 657 C C . LEU A 1 88 ? 11.964 -3.326 -10.230 1.00 89.38 88 LEU A C 1
ATOM 659 O O . LEU A 1 88 ? 11.815 -2.404 -11.033 1.00 89.38 88 LEU A O 1
ATOM 663 N N . THR A 1 89 ? 10.956 -3.813 -9.509 1.00 91.88 89 THR A N 1
ATOM 664 C CA . THR A 1 89 ? 9.598 -3.280 -9.611 1.00 91.88 89 THR A CA 1
ATOM 665 C C . THR A 1 89 ? 9.483 -1.899 -8.972 1.00 91.88 89 THR A C 1
ATOM 667 O O . THR A 1 89 ? 8.839 -1.025 -9.553 1.00 91.88 89 THR A O 1
ATOM 670 N N . LEU A 1 90 ? 10.189 -1.624 -7.870 1.00 91.88 90 LEU A N 1
ATOM 671 C CA . LEU A 1 90 ? 10.306 -0.275 -7.309 1.00 91.88 90 LEU A CA 1
ATOM 672 C C . LEU A 1 90 ? 10.916 0.702 -8.327 1.00 91.88 90 LEU A C 1
ATOM 674 O O . LEU A 1 90 ? 10.371 1.785 -8.543 1.00 91.88 90 LEU A O 1
ATOM 678 N N . LEU A 1 91 ? 12.001 0.310 -8.995 1.00 88.44 91 LEU A N 1
ATOM 679 C CA . LEU A 1 91 ? 12.659 1.137 -10.006 1.00 88.44 91 LEU A CA 1
ATOM 680 C C . LEU A 1 91 ? 11.775 1.330 -11.244 1.00 88.44 91 LEU A C 1
ATOM 682 O O . LEU A 1 91 ? 11.646 2.445 -11.746 1.00 88.44 91 LEU A O 1
ATOM 686 N N . ALA A 1 92 ? 11.092 0.273 -11.692 1.00 87.94 92 ALA A N 1
ATOM 687 C CA . ALA A 1 92 ? 10.112 0.364 -12.768 1.00 87.94 92 ALA A CA 1
ATOM 688 C C . ALA A 1 92 ? 8.974 1.331 -12.411 1.00 87.94 92 ALA A C 1
ATOM 690 O O . ALA A 1 92 ? 8.609 2.161 -13.242 1.00 87.94 92 ALA A O 1
ATOM 691 N N . SER A 1 93 ? 8.480 1.302 -11.170 1.00 90.06 93 SER A N 1
ATOM 692 C CA . SER A 1 93 ? 7.433 2.217 -10.705 1.00 90.06 93 SER A CA 1
ATOM 693 C C . SER A 1 93 ? 7.853 3.689 -10.771 1.00 90.06 93 SER A C 1
ATOM 695 O O . SER A 1 93 ? 7.007 4.554 -10.976 1.00 90.06 93 SER A O 1
ATOM 697 N N . ALA A 1 94 ? 9.150 3.979 -10.619 1.00 86.44 94 ALA A N 1
ATOM 698 C CA . ALA A 1 94 ? 9.695 5.330 -10.700 1.00 86.44 94 ALA A CA 1
ATOM 699 C C . ALA A 1 94 ? 9.797 5.859 -12.142 1.00 86.44 94 ALA A C 1
ATOM 701 O O . ALA A 1 94 ? 9.951 7.060 -12.327 1.00 86.44 94 ALA A O 1
ATOM 702 N N . THR A 1 95 ? 9.670 4.989 -13.152 1.00 83.31 95 THR A N 1
ATOM 703 C CA . THR A 1 95 ? 9.618 5.385 -14.575 1.00 83.31 95 THR A CA 1
ATOM 704 C C . THR A 1 95 ? 8.208 5.709 -15.073 1.00 83.31 95 THR A C 1
ATOM 706 O O . THR A 1 95 ? 8.036 6.058 -16.237 1.00 83.31 95 THR A O 1
ATOM 709 N N . LEU A 1 96 ? 7.197 5.550 -14.218 1.00 84.38 96 LEU A N 1
ATOM 710 C CA . LEU A 1 96 ? 5.796 5.809 -14.542 1.00 84.38 96 LEU A CA 1
ATOM 711 C C . LEU A 1 96 ? 5.402 7.230 -14.093 1.00 84.38 96 LEU A C 1
ATOM 713 O O . LEU A 1 96 ? 6.034 7.757 -13.174 1.00 84.38 96 LEU A O 1
ATOM 717 N N . PRO A 1 97 ? 4.339 7.839 -14.661 1.00 83.81 97 PRO A N 1
ATOM 718 C CA . PRO A 1 97 ? 3.893 9.173 -14.250 1.00 83.81 97 PRO A CA 1
ATOM 719 C C . PRO A 1 97 ? 3.577 9.236 -12.749 1.00 83.81 97 PRO A C 1
ATOM 721 O O . PRO A 1 97 ? 3.081 8.273 -12.163 1.00 83.81 97 PRO A O 1
ATOM 724 N N . ALA A 1 98 ? 3.885 10.351 -12.094 1.00 83.94 98 ALA A N 1
ATOM 725 C CA . ALA A 1 98 ? 3.619 10.484 -10.667 1.00 83.94 98 ALA A CA 1
ATOM 726 C C . ALA A 1 98 ? 2.112 10.664 -10.426 1.00 83.94 98 ALA A C 1
ATOM 728 O O . ALA A 1 98 ? 1.507 11.591 -10.945 1.00 83.94 98 ALA A O 1
ATOM 729 N N . THR A 1 99 ? 1.520 9.783 -9.621 1.00 88.88 99 THR A N 1
ATOM 730 C CA . THR A 1 99 ? 0.154 9.923 -9.091 1.00 88.88 99 THR A CA 1
ATOM 731 C C . THR A 1 99 ? 0.208 9.789 -7.567 1.00 88.88 99 THR A C 1
ATOM 733 O O . THR A 1 99 ? 1.144 9.153 -7.056 1.00 88.88 99 THR A O 1
ATOM 736 N N . PRO A 1 100 ? -0.751 10.354 -6.808 1.00 91.69 100 PRO A N 1
ATOM 737 C CA . PRO A 1 100 ? -0.698 10.317 -5.346 1.00 91.69 100 PRO A CA 1
ATOM 738 C C . PRO A 1 100 ? -0.706 8.869 -4.830 1.00 91.69 100 PRO A C 1
ATOM 740 O O . PRO A 1 100 ? 0.168 8.495 -4.044 1.00 91.69 100 PRO A O 1
ATOM 743 N N . ALA A 1 101 ? -1.570 8.009 -5.388 1.00 91.75 101 ALA A N 1
ATOM 744 C CA . ALA A 1 101 ? -1.597 6.572 -5.099 1.00 91.75 101 ALA A CA 1
ATOM 745 C C . ALA A 1 101 ? -0.236 5.898 -5.331 1.00 91.75 101 ALA A C 1
ATOM 747 O O . ALA A 1 101 ? 0.257 5.149 -4.487 1.00 91.75 101 ALA A O 1
ATOM 748 N N . ARG A 1 102 ? 0.416 6.184 -6.465 1.00 92.12 102 ARG A N 1
ATOM 749 C CA . ARG A 1 102 ? 1.696 5.564 -6.828 1.00 92.12 102 ARG A CA 1
ATOM 750 C C . ARG A 1 102 ? 2.827 6.010 -5.910 1.00 92.12 102 ARG A C 1
ATOM 752 O O . ARG A 1 102 ? 3.686 5.199 -5.573 1.00 92.12 102 ARG A O 1
ATOM 759 N N . LEU A 1 103 ? 2.831 7.268 -5.481 1.00 94.25 103 LEU A N 1
ATOM 760 C CA . LEU A 1 103 ? 3.812 7.776 -4.523 1.00 94.25 103 LEU A CA 1
ATOM 761 C C . LEU A 1 103 ? 3.608 7.175 -3.122 1.00 94.25 103 LEU A C 1
ATOM 763 O O . LEU A 1 103 ? 4.593 6.803 -2.478 1.00 94.25 103 LEU A O 1
ATOM 767 N N . MET A 1 104 ? 2.358 6.993 -2.679 1.00 95.44 104 MET A N 1
ATOM 768 C CA . MET A 1 104 ? 2.042 6.242 -1.453 1.00 95.44 104 MET A CA 1
ATOM 769 C C . MET A 1 104 ? 2.521 4.789 -1.551 1.00 95.44 104 MET A C 1
ATOM 771 O O . MET A 1 104 ? 3.178 4.286 -0.636 1.00 95.44 104 MET A O 1
ATOM 775 N N . LEU A 1 105 ? 2.255 4.133 -2.683 1.00 95.06 105 LEU A N 1
ATOM 776 C CA . LEU A 1 105 ? 2.671 2.758 -2.943 1.00 95.06 105 LEU A CA 1
ATOM 777 C C . LEU A 1 105 ? 4.197 2.621 -2.955 1.00 95.06 105 LEU A C 1
ATOM 779 O O . LEU A 1 105 ? 4.736 1.701 -2.348 1.00 95.06 105 LEU A O 1
ATOM 783 N N . GLN A 1 106 ? 4.910 3.564 -3.578 1.00 95.50 106 GLN A N 1
ATOM 784 C CA . GLN A 1 106 ? 6.374 3.630 -3.538 1.00 95.50 106 GLN A CA 1
ATOM 785 C C . GLN A 1 106 ? 6.898 3.775 -2.109 1.00 95.50 106 GLN A C 1
ATOM 787 O O . GLN A 1 106 ? 7.870 3.112 -1.751 1.00 95.50 106 GLN A O 1
ATOM 792 N N . ALA A 1 107 ? 6.266 4.615 -1.284 1.00 96.50 107 ALA A N 1
ATOM 793 C CA . ALA A 1 107 ? 6.651 4.773 0.115 1.00 96.50 107 ALA A CA 1
ATOM 794 C C . ALA A 1 107 ? 6.514 3.451 0.892 1.00 96.50 107 ALA A C 1
ATOM 796 O O . ALA A 1 107 ? 7.454 3.050 1.581 1.00 96.50 107 ALA A O 1
ATOM 797 N N . LEU A 1 108 ? 5.393 2.741 0.722 1.00 96.25 108 LEU A N 1
ATOM 798 C CA . LEU A 1 108 ? 5.183 1.410 1.298 1.00 96.25 108 LEU A CA 1
ATOM 799 C C . LEU A 1 108 ? 6.219 0.400 0.794 1.00 96.25 108 LEU A C 1
ATOM 801 O O . LEU A 1 108 ? 6.849 -0.299 1.586 1.00 96.25 108 LEU A O 1
ATOM 805 N N . HIS A 1 109 ? 6.428 0.354 -0.518 1.00 95.69 109 HIS A N 1
ATOM 806 C CA . HIS A 1 109 ? 7.355 -0.568 -1.159 1.00 95.69 109 HIS A CA 1
ATOM 807 C C . HIS A 1 109 ? 8.781 -0.392 -0.618 1.00 95.69 109 HIS A C 1
ATOM 809 O O . HIS A 1 109 ? 9.427 -1.370 -0.252 1.00 95.69 109 HIS A O 1
ATOM 815 N N . ILE A 1 110 ? 9.247 0.851 -0.460 1.00 95.44 110 ILE A N 1
ATOM 816 C CA . ILE A 1 110 ? 10.539 1.153 0.170 1.00 95.44 110 ILE A CA 1
ATOM 817 C C . ILE A 1 110 ? 10.597 0.569 1.590 1.00 95.44 110 ILE A C 1
ATOM 819 O O . ILE A 1 110 ? 11.567 -0.103 1.935 1.00 95.44 110 ILE A O 1
ATOM 823 N N . ARG A 1 111 ? 9.562 0.769 2.418 1.00 95.31 111 ARG A N 1
ATOM 824 C CA . ARG A 1 111 ? 9.542 0.234 3.792 1.00 95.31 111 ARG A CA 1
ATOM 825 C C . ARG A 1 111 ? 9.596 -1.293 3.831 1.00 95.31 111 ARG A C 1
ATOM 827 O O . ARG A 1 111 ? 10.294 -1.828 4.687 1.00 95.31 111 ARG A O 1
ATOM 834 N N . ILE A 1 112 ? 8.901 -1.973 2.921 1.00 94.56 112 ILE A N 1
ATOM 835 C CA . ILE A 1 112 ? 8.906 -3.441 2.825 1.00 94.56 112 ILE A CA 1
ATOM 836 C C . ILE A 1 112 ? 10.269 -3.947 2.347 1.00 94.56 112 ILE A C 1
ATOM 838 O O . ILE A 1 112 ? 10.813 -4.883 2.927 1.00 94.56 112 ILE A O 1
ATOM 842 N N . LEU A 1 113 ? 10.844 -3.317 1.320 1.00 93.25 113 LEU A N 1
ATOM 843 C CA . LEU A 1 113 ? 12.112 -3.731 0.719 1.00 93.25 113 LEU A CA 1
ATOM 844 C C . LEU A 1 113 ? 13.271 -3.704 1.726 1.00 93.25 113 LEU A C 1
ATOM 846 O O . LEU A 1 113 ? 14.093 -4.620 1.754 1.00 93.25 113 LEU A O 1
ATOM 850 N N . PHE A 1 114 ? 13.332 -2.653 2.543 1.00 92.12 114 PHE A N 1
ATOM 851 C CA . PHE A 1 114 ? 14.372 -2.481 3.557 1.00 92.12 114 PHE A CA 1
ATOM 852 C C . PHE A 1 114 ? 14.035 -3.147 4.899 1.00 92.12 114 PHE A C 1
ATOM 854 O O . PHE A 1 114 ? 14.844 -3.092 5.826 1.00 92.12 114 PHE A O 1
ATOM 861 N N . HIS A 1 115 ? 12.872 -3.792 5.028 1.00 90.38 115 HIS A N 1
ATOM 862 C CA . HIS A 1 115 ? 12.536 -4.542 6.232 1.00 90.38 115 HIS A CA 1
ATOM 863 C C . HIS A 1 115 ? 13.487 -5.740 6.391 1.00 90.38 115 HIS A C 1
ATOM 865 O O . HIS A 1 115 ? 13.698 -6.519 5.457 1.00 90.38 115 HIS A O 1
ATOM 871 N N . ASN A 1 116 ? 14.088 -5.874 7.577 1.00 84.25 116 ASN A N 1
ATOM 872 C CA . ASN A 1 116 ? 15.096 -6.896 7.890 1.00 84.25 116 ASN A CA 1
ATOM 873 C C . ASN A 1 116 ? 16.269 -6.935 6.891 1.00 84.25 116 ASN A C 1
ATOM 875 O O . ASN A 1 116 ? 16.798 -8.007 6.584 1.00 84.25 116 ASN A O 1
ATOM 879 N N . ALA A 1 117 ? 16.651 -5.786 6.324 1.00 84.88 117 ALA A N 1
ATOM 880 C CA . ALA A 1 117 ? 17.855 -5.700 5.511 1.00 84.88 117 ALA A CA 1
ATOM 881 C C . ALA A 1 117 ? 19.108 -5.798 6.409 1.00 84.88 117 ALA A C 1
ATOM 883 O O . ALA A 1 117 ? 19.109 -5.261 7.516 1.00 84.88 117 ALA A O 1
ATOM 884 N N . PRO A 1 118 ? 20.191 -6.444 5.941 1.00 78.94 118 PRO A N 1
ATOM 885 C CA . PRO A 1 118 ? 21.381 -6.718 6.755 1.00 78.94 118 PRO A CA 1
ATOM 886 C C . PRO A 1 118 ? 22.215 -5.468 7.094 1.00 78.94 118 PRO A C 1
ATOM 888 O O . PRO A 1 118 ? 23.194 -5.563 7.826 1.00 78.94 118 PRO A O 1
ATOM 891 N N . PHE A 1 119 ? 21.854 -4.294 6.568 1.00 79.81 119 PHE A N 1
ATOM 892 C CA . PHE A 1 119 ? 22.603 -3.056 6.771 1.00 79.81 119 PHE A CA 1
ATOM 893 C C . PHE A 1 119 ? 22.064 -2.260 7.971 1.00 79.81 119 PHE A C 1
ATOM 895 O O . PHE A 1 119 ? 20.855 -2.016 8.033 1.00 79.81 119 PHE A O 1
ATOM 902 N N . PRO A 1 120 ? 22.926 -1.750 8.871 1.00 73.44 120 PRO A N 1
ATOM 903 C CA . PRO A 1 120 ? 22.498 -1.066 10.098 1.00 73.44 120 PRO A CA 1
ATOM 904 C C . PRO A 1 120 ? 21.747 0.251 9.838 1.00 73.44 120 PRO A C 1
ATOM 906 O O . PRO A 1 120 ? 20.869 0.627 10.608 1.00 73.44 120 PRO A O 1
ATOM 909 N N . LEU A 1 121 ? 22.035 0.934 8.724 1.00 79.25 121 LEU A N 1
ATOM 910 C CA . LEU A 1 121 ? 21.367 2.182 8.322 1.00 79.25 121 LEU A CA 1
ATOM 911 C C . LEU A 1 121 ? 20.120 1.959 7.452 1.00 79.25 121 LEU A C 1
ATOM 913 O O . LEU A 1 121 ? 19.472 2.917 7.029 1.00 79.25 121 LEU A O 1
ATOM 917 N N . SER A 1 122 ? 19.758 0.705 7.170 1.00 84.50 122 SER A N 1
ATOM 918 C CA . SER A 1 122 ? 18.592 0.398 6.342 1.00 84.50 122 SER A CA 1
ATOM 919 C C . SER A 1 122 ? 17.261 0.943 6.884 1.00 84.50 122 SER A C 1
ATOM 921 O O . SER A 1 122 ? 16.524 1.518 6.079 1.00 84.50 122 SER A O 1
ATOM 923 N N . PRO A 1 123 ? 16.924 0.872 8.194 1.00 86.75 123 PRO A N 1
ATOM 924 C CA . PRO A 1 123 ? 15.616 1.334 8.655 1.00 86.75 123 PRO A CA 1
ATOM 925 C C . PRO A 1 123 ? 15.500 2.862 8.648 1.00 86.75 123 PRO A C 1
ATOM 927 O O . PRO A 1 123 ? 14.439 3.399 8.324 1.00 86.75 123 PRO A O 1
ATOM 930 N N . THR A 1 124 ? 16.580 3.581 8.966 1.00 89.38 124 THR A N 1
ATOM 931 C CA . THR A 1 124 ? 16.602 5.051 8.989 1.00 89.38 124 THR A CA 1
ATOM 932 C C . THR A 1 124 ? 16.524 5.621 7.577 1.00 89.38 124 THR A C 1
ATOM 934 O O . THR A 1 124 ? 15.709 6.511 7.314 1.00 89.38 124 THR A O 1
ATOM 937 N N . LEU A 1 125 ? 17.289 5.050 6.644 1.00 91.44 125 LEU A N 1
ATOM 938 C CA . LEU A 1 125 ? 17.248 5.412 5.231 1.00 91.44 125 LEU A CA 1
ATOM 939 C C . LEU A 1 125 ? 15.877 5.099 4.620 1.00 91.44 125 LEU A C 1
ATOM 941 O O . LEU A 1 125 ? 15.285 5.959 3.964 1.00 91.44 125 LEU A O 1
ATOM 945 N N . ALA A 1 126 ? 15.318 3.919 4.898 1.00 92.31 126 ALA A N 1
ATOM 946 C CA . ALA A 1 126 ? 13.981 3.553 4.441 1.00 92.31 126 ALA A CA 1
ATOM 947 C C . ALA A 1 126 ? 12.907 4.498 4.988 1.00 92.31 126 ALA A C 1
ATOM 949 O O . ALA A 1 126 ? 12.008 4.907 4.254 1.00 92.31 126 ALA A O 1
ATOM 950 N N . ALA A 1 127 ? 13.009 4.890 6.262 1.00 93.50 127 ALA A N 1
ATOM 951 C CA . ALA A 1 127 ? 12.104 5.858 6.865 1.00 93.50 127 ALA A CA 1
ATOM 952 C C . ALA A 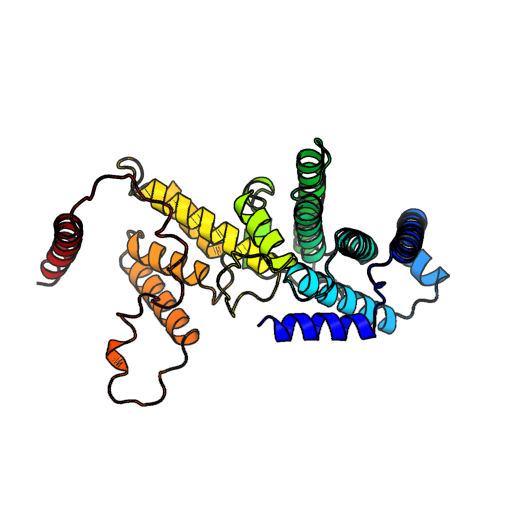1 127 ? 12.191 7.230 6.201 1.00 93.50 127 ALA A C 1
ATOM 954 O O . ALA A 1 127 ? 11.155 7.852 5.961 1.00 93.50 127 ALA A O 1
ATOM 955 N N . HIS A 1 128 ? 13.401 7.690 5.892 1.00 94.88 128 HIS A N 1
ATOM 956 C CA . HIS A 1 128 ? 13.615 8.969 5.233 1.00 94.88 128 HIS A CA 1
ATOM 957 C C . HIS A 1 128 ? 13.063 8.967 3.800 1.00 94.88 128 HIS A C 1
ATOM 959 O O . HIS A 1 128 ? 12.267 9.838 3.443 1.00 94.88 128 HIS A O 1
ATOM 965 N N . LEU A 1 129 ? 13.409 7.954 2.999 1.00 94.81 129 LEU A N 1
ATOM 966 C CA . LEU A 1 129 ? 12.943 7.829 1.617 1.00 94.81 129 LEU A CA 1
ATOM 967 C C . LEU A 1 129 ? 11.421 7.657 1.531 1.00 94.81 129 LEU A C 1
ATOM 969 O O . LEU A 1 129 ? 10.771 8.335 0.734 1.00 94.81 129 LEU A O 1
ATOM 973 N N . ALA A 1 130 ? 10.840 6.804 2.379 1.00 95.62 130 ALA A N 1
ATOM 974 C CA . ALA A 1 130 ? 9.394 6.619 2.431 1.00 95.62 130 ALA A CA 1
ATOM 975 C C . ALA A 1 130 ? 8.678 7.910 2.844 1.00 95.62 130 ALA A C 1
ATOM 977 O O . ALA A 1 130 ? 7.679 8.275 2.230 1.00 95.62 130 ALA A O 1
ATOM 978 N N . ARG A 1 131 ? 9.217 8.654 3.821 1.00 96.00 131 ARG A N 1
ATOM 979 C CA . ARG A 1 131 ? 8.665 9.956 4.223 1.00 96.00 131 ARG A CA 1
ATOM 980 C C . ARG A 1 131 ? 8.700 10.959 3.077 1.00 96.00 131 ARG A C 1
ATOM 982 O O . ARG A 1 131 ? 7.694 11.619 2.857 1.00 96.00 131 ARG A O 1
ATOM 989 N N . LYS A 1 132 ? 9.809 11.034 2.333 1.00 96.00 132 LYS A N 1
ATOM 990 C CA . LYS A 1 132 ? 9.943 11.917 1.165 1.00 96.00 132 LYS A CA 1
ATOM 991 C C . LYS A 1 132 ? 8.905 11.592 0.087 1.00 96.00 132 LYS A C 1
ATOM 993 O O . LYS A 1 132 ? 8.306 12.497 -0.488 1.00 96.00 132 LYS A O 1
ATOM 998 N N . LYS A 1 133 ? 8.668 10.304 -0.180 1.00 95.75 133 LYS A N 1
ATOM 999 C CA . LYS A 1 133 ? 7.641 9.859 -1.135 1.00 95.75 133 LYS A CA 1
ATOM 1000 C C . LYS A 1 133 ? 6.224 10.138 -0.635 1.00 95.75 133 LYS A C 1
ATOM 1002 O O . LYS A 1 133 ? 5.407 10.631 -1.404 1.00 95.75 133 LYS A O 1
ATOM 1007 N N . TRP A 1 134 ? 5.958 9.921 0.651 1.00 96.69 134 TRP A N 1
ATOM 1008 C CA . TRP A 1 134 ? 4.668 10.228 1.272 1.00 96.69 134 TRP A CA 1
ATOM 1009 C C . TRP A 1 134 ? 4.355 11.730 1.270 1.00 96.69 134 TRP A C 1
ATOM 1011 O O . TRP A 1 134 ? 3.250 12.135 0.922 1.00 96.69 134 TRP A O 1
ATOM 1021 N N . SER A 1 135 ? 5.333 12.581 1.599 1.00 96.00 135 SER A N 1
ATOM 1022 C CA . SER A 1 135 ? 5.159 14.036 1.546 1.00 96.00 135 SER A CA 1
ATOM 1023 C C . SER A 1 135 ? 4.967 14.537 0.117 1.00 96.00 135 SER A C 1
ATOM 1025 O O . SER A 1 135 ? 4.155 15.427 -0.102 1.00 96.00 135 SER A O 1
ATOM 1027 N N . ALA A 1 136 ? 5.665 13.943 -0.857 1.00 94.31 136 ALA A N 1
ATOM 1028 C CA . ALA A 1 136 ? 5.444 14.242 -2.269 1.00 94.31 136 ALA A CA 1
ATOM 1029 C C . ALA A 1 136 ? 4.030 13.841 -2.719 1.00 94.31 136 ALA A C 1
ATOM 1031 O O . ALA A 1 136 ? 3.394 14.607 -3.433 1.00 94.31 136 ALA A O 1
ATOM 1032 N N . ALA A 1 137 ? 3.514 12.693 -2.260 1.00 94.25 137 ALA A N 1
ATOM 1033 C CA . ALA A 1 137 ? 2.134 12.280 -2.525 1.00 94.25 137 ALA A CA 1
ATOM 1034 C C . ALA A 1 137 ? 1.132 13.313 -2.000 1.00 94.25 137 ALA A C 1
ATOM 1036 O O . ALA A 1 137 ? 0.194 13.678 -2.701 1.00 94.25 137 ALA A O 1
ATOM 1037 N N . ARG A 1 138 ? 1.367 13.824 -0.787 1.00 93.81 138 ARG A N 1
ATOM 1038 C CA . ARG A 1 138 ? 0.518 14.843 -0.167 1.00 93.81 138 ARG A CA 1
ATOM 1039 C C . ARG A 1 138 ? 0.574 16.186 -0.878 1.00 93.81 138 ARG A C 1
ATOM 1041 O O . ARG A 1 138 ? -0.469 16.790 -1.082 1.00 93.81 138 ARG A O 1
ATOM 1048 N N . ALA A 1 139 ? 1.761 16.636 -1.272 1.00 92.75 139 ALA A N 1
ATOM 1049 C CA . ALA A 1 139 ? 1.902 17.860 -2.054 1.00 92.75 139 ALA A CA 1
ATOM 1050 C C . ALA A 1 139 ? 1.192 17.738 -3.411 1.00 92.75 139 ALA A C 1
ATOM 1052 O O . ALA A 1 139 ? 0.474 18.650 -3.803 1.00 92.75 139 ALA A O 1
ATOM 1053 N N . LEU A 1 140 ? 1.340 16.594 -4.087 1.00 90.62 140 LEU A N 1
ATOM 1054 C CA . LEU A 1 140 ? 0.676 16.324 -5.361 1.00 90.62 140 LEU A CA 1
ATOM 1055 C C . LEU A 1 140 ? -0.850 16.329 -5.194 1.00 90.62 140 LEU A C 1
ATOM 1057 O O . LEU A 1 140 ? -1.524 17.005 -5.958 1.00 90.62 140 LEU A O 1
ATOM 1061 N N . GLN A 1 141 ? -1.382 15.670 -4.161 1.00 90.25 141 GLN A N 1
ATOM 1062 C CA . GLN A 1 141 ? -2.821 15.663 -3.883 1.00 90.25 141 GLN A CA 1
ATOM 1063 C C . GLN A 1 141 ? -3.388 17.081 -3.703 1.00 90.25 141 GLN A C 1
ATOM 1065 O O . GLN A 1 141 ? -4.406 17.406 -4.302 1.00 90.25 141 GLN A O 1
ATOM 1070 N N . LEU A 1 142 ? -2.702 17.942 -2.942 1.00 89.00 142 LEU A N 1
ATOM 1071 C CA . LEU A 1 142 ? -3.122 19.335 -2.740 1.00 89.00 142 LEU A CA 1
ATOM 1072 C C . LEU A 1 142 ? -3.099 20.149 -4.040 1.00 89.00 142 LEU A C 1
ATOM 1074 O O . LEU A 1 142 ? -3.970 20.981 -4.263 1.00 89.00 142 LEU A O 1
ATOM 1078 N N . ILE A 1 143 ? -2.106 19.908 -4.899 1.00 86.88 143 ILE A N 1
ATOM 1079 C CA . ILE A 1 143 ? -2.016 20.549 -6.215 1.00 86.88 143 ILE A CA 1
ATOM 1080 C C . ILE A 1 143 ? -3.190 20.095 -7.092 1.00 86.88 143 ILE A C 1
ATOM 1082 O O . ILE A 1 143 ? -3.863 20.936 -7.679 1.00 86.88 143 ILE A O 1
ATOM 1086 N N . THR A 1 144 ? -3.476 18.791 -7.137 1.00 83.81 144 THR A N 1
ATOM 1087 C CA . THR A 1 144 ? -4.603 18.233 -7.900 1.00 83.81 144 THR A CA 1
ATOM 1088 C C . THR A 1 144 ? -5.957 18.747 -7.412 1.00 83.81 144 THR A C 1
ATOM 1090 O O . THR A 1 144 ? -6.838 18.958 -8.233 1.00 83.81 144 THR A O 1
ATOM 1093 N N . GLU A 1 145 ? -6.128 18.982 -6.110 1.00 83.69 145 GLU A N 1
ATOM 1094 C CA . GLU A 1 145 ? -7.353 19.579 -5.554 1.00 83.69 145 GLU A CA 1
ATOM 1095 C C . GLU A 1 145 ? -7.484 21.080 -5.862 1.00 83.69 145 GLU A C 1
ATOM 1097 O O . GLU A 1 145 ? -8.596 21.581 -6.006 1.00 83.69 145 GLU A O 1
ATOM 1102 N N . ALA A 1 146 ? -6.364 21.804 -5.955 1.00 82.38 146 ALA A N 1
ATOM 1103 C CA . ALA A 1 146 ? -6.352 23.245 -6.209 1.00 82.38 146 ALA A CA 1
ATOM 1104 C C . ALA A 1 146 ? -6.511 23.611 -7.695 1.00 82.38 146 ALA A C 1
ATOM 1106 O O . ALA A 1 146 ? -6.941 24.722 -8.012 1.00 82.38 146 ALA A O 1
ATOM 1107 N N . LEU A 1 147 ? -6.141 22.712 -8.609 1.00 77.12 147 LEU A N 1
ATOM 1108 C CA . LEU A 1 147 ? -6.309 22.909 -10.045 1.00 77.12 147 LEU A CA 1
ATOM 1109 C C . LEU A 1 147 ? -7.731 22.498 -10.468 1.00 77.12 147 LEU A C 1
ATOM 1111 O O . LEU A 1 147 ? -8.161 21.390 -10.145 1.00 77.12 147 LEU A O 1
ATOM 1115 N N . PRO A 1 148 ? -8.470 23.341 -11.215 1.00 60.31 148 PRO A N 1
ATOM 1116 C CA . PRO A 1 148 ? -9.717 22.910 -11.835 1.00 60.31 148 PRO A CA 1
ATOM 1117 C C . PRO A 1 148 ? -9.414 21.743 -12.776 1.00 60.31 148 PRO A C 1
ATOM 1119 O O . PRO A 1 148 ? -8.406 21.778 -13.482 1.00 60.31 148 PRO A O 1
ATOM 1122 N N . ALA A 1 149 ? -10.260 20.709 -12.756 1.00 59.59 149 ALA A N 1
ATOM 1123 C CA . ALA A 1 149 ? -10.084 19.505 -13.560 1.00 59.59 149 ALA A CA 1
ATOM 1124 C C . ALA A 1 149 ? -9.876 19.881 -15.035 1.00 59.59 149 ALA A C 1
ATOM 1126 O O . ALA A 1 149 ? -10.825 20.229 -15.733 1.00 59.59 149 ALA A O 1
ATOM 1127 N N . SER A 1 150 ? -8.630 19.856 -15.511 1.00 50.06 150 SER A N 1
ATOM 1128 C CA . SER A 1 150 ? -8.365 19.941 -16.938 1.00 50.06 150 SER A CA 1
ATOM 1129 C C . SER A 1 150 ? -8.663 18.568 -17.527 1.00 50.06 150 SER A C 1
ATOM 1131 O O . SER A 1 150 ? -8.070 17.575 -17.103 1.00 50.06 150 SER A O 1
ATOM 1133 N N . ASP A 1 151 ? -9.555 18.521 -18.516 1.00 48.78 151 ASP A N 1
ATOM 1134 C CA . ASP A 1 151 ? -10.063 17.316 -19.198 1.00 48.78 151 ASP A CA 1
ATOM 1135 C C . ASP A 1 151 ? -8.983 16.426 -19.866 1.00 48.78 151 ASP A C 1
ATOM 1137 O O . ASP A 1 151 ? -9.294 15.457 -20.558 1.00 48.78 151 ASP A O 1
ATOM 1141 N N . THR A 1 152 ? -7.695 16.726 -19.687 1.00 41.44 152 THR A N 1
ATOM 1142 C CA . THR A 1 152 ? -6.578 16.113 -20.414 1.00 41.44 152 THR A CA 1
ATOM 1143 C C . THR A 1 152 ? -5.826 15.022 -19.649 1.00 41.44 152 THR A C 1
ATOM 1145 O O . THR A 1 152 ? -5.147 14.213 -20.284 1.00 41.44 152 THR A O 1
ATOM 1148 N N . ASP A 1 153 ? -5.962 14.912 -18.324 1.00 49.72 153 ASP A N 1
ATOM 1149 C CA . ASP A 1 153 ? -5.164 13.962 -17.532 1.00 49.72 153 ASP A CA 1
ATOM 1150 C C . ASP A 1 153 ? -5.922 12.655 -17.247 1.00 49.72 153 ASP A C 1
ATOM 1152 O O . ASP A 1 153 ? -6.207 12.275 -16.113 1.00 49.72 153 ASP A O 1
ATOM 1156 N N . VAL A 1 154 ? -6.158 11.891 -18.318 1.00 46.25 154 VAL A N 1
ATOM 1157 C CA . VAL A 1 154 ? -6.769 10.540 -18.354 1.00 46.25 154 VAL A CA 1
ATOM 1158 C C . VAL A 1 154 ? -6.055 9.505 -17.448 1.00 46.25 154 VAL A C 1
ATOM 1160 O O . VAL A 1 154 ? -6.499 8.365 -17.309 1.00 46.25 154 VAL A O 1
ATOM 1163 N N . SER A 1 155 ? -4.934 9.861 -16.809 1.00 50.16 155 SER A N 1
ATOM 1164 C CA . SER A 1 155 ? -4.086 8.932 -16.053 1.00 50.16 155 SER A CA 1
ATOM 1165 C C . SER A 1 155 ? -4.167 9.050 -14.522 1.00 50.16 155 SER A C 1
ATOM 1167 O O . SER A 1 155 ? -3.519 8.239 -13.847 1.00 50.16 155 SER A O 1
ATOM 1169 N N . ALA A 1 156 ? -4.921 10.001 -13.962 1.00 58.56 156 ALA A N 1
ATOM 1170 C CA . ALA A 1 156 ? -5.072 10.161 -12.514 1.00 58.56 156 ALA A CA 1
ATOM 1171 C C . ALA A 1 156 ? -6.451 9.667 -12.048 1.00 58.56 156 ALA A C 1
ATOM 1173 O O . ALA A 1 156 ? -7.403 10.433 -11.954 1.00 58.56 156 ALA A O 1
ATOM 1174 N N . GLU A 1 157 ? -6.565 8.369 -11.753 1.00 66.75 157 GLU A N 1
ATOM 1175 C CA . GLU A 1 157 ? -7.737 7.857 -11.035 1.00 66.75 157 GLU A CA 1
ATOM 1176 C C . GLU A 1 157 ? -7.826 8.562 -9.666 1.00 66.75 157 GLU A C 1
ATOM 1178 O O . GLU A 1 157 ? -6.818 8.593 -8.943 1.00 66.75 157 GLU A O 1
ATOM 1183 N N . PRO A 1 158 ? -8.978 9.166 -9.316 1.00 78.06 158 PRO A N 1
ATOM 1184 C CA . PRO A 1 158 ? -9.126 9.887 -8.061 1.00 78.06 158 PRO A CA 1
ATOM 1185 C C . PRO A 1 158 ? -8.916 8.939 -6.882 1.00 78.06 158 PRO A C 1
ATOM 1187 O O . PRO A 1 158 ? -9.341 7.782 -6.894 1.00 78.06 158 PRO A O 1
ATOM 1190 N N . LEU A 1 159 ? -8.239 9.436 -5.848 1.00 86.75 159 LEU A N 1
ATOM 1191 C CA . LEU A 1 159 ? -7.934 8.629 -4.678 1.00 86.75 159 LEU A CA 1
ATOM 1192 C C . LEU A 1 159 ? -9.227 8.338 -3.886 1.00 86.75 159 LEU A C 1
ATOM 1194 O O . LEU A 1 159 ? -9.976 9.272 -3.596 1.00 86.75 159 LEU A O 1
ATOM 1198 N N . PRO A 1 160 ? -9.484 7.080 -3.483 1.00 91.81 160 PRO A N 1
ATOM 1199 C CA . PRO A 1 160 ? -10.603 6.749 -2.608 1.00 91.81 160 PRO A CA 1
ATOM 1200 C C . PRO A 1 160 ? -10.595 7.551 -1.293 1.00 91.81 160 PRO A C 1
ATOM 1202 O O . PRO A 1 160 ? -9.517 7.837 -0.757 1.00 91.81 160 PRO A O 1
ATOM 1205 N N . PRO A 1 161 ? -11.772 7.852 -0.712 1.00 92.12 161 PRO A N 1
ATOM 1206 C CA . PRO A 1 161 ? -11.889 8.743 0.445 1.00 92.12 161 PRO A CA 1
ATOM 1207 C C . PRO A 1 161 ? -11.116 8.246 1.673 1.00 92.12 161 PRO A C 1
ATOM 1209 O O . PRO A 1 161 ? -10.481 9.038 2.370 1.00 92.12 161 PRO A O 1
ATOM 1212 N N . HIS A 1 162 ? -11.081 6.932 1.913 1.00 94.06 162 HIS A N 1
ATOM 1213 C CA . HIS A 1 162 ? -10.338 6.360 3.039 1.00 94.06 162 HIS A CA 1
ATOM 1214 C C . HIS A 1 162 ? -8.819 6.478 2.875 1.00 94.06 162 HIS A C 1
ATOM 1216 O O . HIS A 1 162 ? -8.093 6.653 3.856 1.00 94.06 162 HIS A O 1
ATOM 1222 N N . LEU A 1 163 ? -8.321 6.447 1.634 1.00 95.06 163 LEU A N 1
ATOM 1223 C CA . LEU A 1 163 ? -6.905 6.666 1.337 1.00 95.06 163 LEU A CA 1
ATOM 1224 C C . LEU A 1 163 ? -6.525 8.147 1.419 1.00 95.06 163 LEU A C 1
ATOM 1226 O O . LEU A 1 163 ? -5.403 8.446 1.827 1.00 95.06 163 LEU A O 1
ATOM 1230 N N . LEU A 1 164 ? -7.446 9.067 1.109 1.00 94.88 164 LEU A N 1
ATOM 1231 C CA . LEU A 1 164 ? -7.253 10.502 1.354 1.00 94.88 164 LEU A CA 1
ATOM 1232 C C . LEU A 1 164 ? -7.115 10.786 2.851 1.00 94.88 164 LEU A C 1
ATOM 1234 O O . LEU A 1 164 ? -6.154 11.432 3.279 1.00 94.88 164 LEU A O 1
ATOM 1238 N N . ALA A 1 165 ? -8.015 10.221 3.660 1.00 95.25 165 ALA A N 1
ATOM 1239 C CA . ALA A 1 165 ? -7.942 10.318 5.113 1.00 95.25 165 ALA A CA 1
ATOM 1240 C C . ALA A 1 165 ? -6.635 9.721 5.663 1.00 95.25 165 ALA A C 1
ATOM 1242 O O . ALA A 1 165 ? -6.044 10.282 6.589 1.00 95.25 165 ALA A O 1
ATOM 1243 N N . LEU A 1 166 ? -6.151 8.618 5.077 1.00 96.25 166 LEU A N 1
ATOM 1244 C CA . LEU A 1 166 ? -4.869 8.012 5.443 1.00 96.25 166 LEU A CA 1
ATOM 1245 C C . LEU A 1 166 ? -3.685 8.909 5.057 1.00 96.25 166 LEU A C 1
ATOM 1247 O O . LEU A 1 166 ? -2.767 9.093 5.854 1.00 96.25 166 LEU A O 1
ATOM 1251 N N . LEU A 1 167 ? -3.696 9.489 3.857 1.00 95.81 167 LEU A N 1
ATOM 1252 C CA . LEU A 1 167 ? -2.640 10.371 3.355 1.00 95.81 167 LEU A CA 1
ATOM 1253 C C . LEU A 1 167 ? -2.517 11.667 4.180 1.00 95.81 167 LEU A C 1
ATOM 1255 O O . LEU A 1 167 ? -1.415 12.207 4.334 1.00 95.81 167 LEU A O 1
ATOM 1259 N N . ALA A 1 168 ? -3.617 12.131 4.780 1.00 94.62 168 ALA A N 1
ATOM 1260 C CA . ALA A 1 168 ? -3.609 13.250 5.719 1.00 94.62 168 ALA A CA 1
ATOM 1261 C C . ALA A 1 168 ? -2.823 12.948 7.015 1.00 94.62 168 ALA A C 1
ATOM 1263 O O . ALA A 1 168 ? -2.315 13.878 7.657 1.00 94.62 168 ALA A O 1
ATOM 1264 N N . GLN A 1 169 ? -2.661 11.671 7.380 1.00 95.94 169 GLN A N 1
ATOM 1265 C CA . GLN A 1 169 ? -1.924 11.247 8.569 1.00 95.94 169 GLN A CA 1
ATOM 1266 C C . GLN A 1 169 ? -0.400 11.351 8.377 1.00 95.94 169 GLN A C 1
ATOM 1268 O O . GLN A 1 169 ? 0.123 11.257 7.258 1.00 95.94 169 GLN A O 1
ATOM 1273 N N . PRO A 1 170 ? 0.367 11.542 9.467 1.00 94.19 170 PRO A N 1
ATOM 1274 C CA . PRO A 1 170 ? 1.818 11.608 9.379 1.00 94.19 170 PRO A CA 1
ATOM 1275 C C . PRO A 1 170 ? 2.413 10.248 8.994 1.00 94.19 170 PRO A C 1
ATOM 1277 O O . PRO A 1 170 ? 2.089 9.219 9.586 1.00 94.19 170 PRO A O 1
ATOM 1280 N N . ALA A 1 171 ? 3.387 10.256 8.076 1.00 94.12 171 ALA A N 1
ATOM 1281 C CA . ALA A 1 171 ? 4.043 9.042 7.577 1.00 94.12 171 ALA A CA 1
ATOM 1282 C C . ALA A 1 171 ? 4.599 8.138 8.696 1.00 94.12 171 ALA A C 1
ATOM 1284 O O . ALA A 1 171 ? 4.584 6.920 8.571 1.00 94.12 171 ALA A O 1
ATOM 1285 N N . LYS A 1 172 ? 5.082 8.718 9.806 1.00 93.56 172 LYS A N 1
ATOM 1286 C CA . LYS A 1 172 ? 5.601 7.951 10.952 1.00 93.56 172 LYS A CA 1
ATOM 1287 C C . LYS A 1 172 ? 4.509 7.131 11.653 1.00 93.56 172 LYS A C 1
ATOM 1289 O O . LYS A 1 172 ? 4.808 6.040 12.118 1.00 93.56 172 LYS A O 1
ATOM 1294 N N . ALA A 1 173 ? 3.285 7.653 11.738 1.00 93.00 173 ALA A N 1
ATOM 1295 C CA . ALA A 1 173 ? 2.173 6.945 12.365 1.00 93.00 173 ALA A CA 1
ATOM 1296 C C . ALA A 1 173 ? 1.612 5.857 11.437 1.00 93.00 173 ALA A C 1
ATOM 1298 O O . ALA A 1 173 ? 1.315 4.760 11.896 1.00 93.00 173 ALA A O 1
ATOM 1299 N N . VAL A 1 174 ? 1.533 6.142 10.131 1.00 95.62 174 VAL A N 1
ATOM 1300 C CA . VAL A 1 174 ? 1.063 5.178 9.120 1.00 95.62 174 VAL A CA 1
ATOM 1301 C C . VAL A 1 174 ? 2.035 4.005 8.970 1.00 95.62 174 VAL A C 1
ATOM 1303 O O . VAL A 1 174 ? 1.626 2.848 8.995 1.00 95.62 174 VAL A O 1
ATOM 1306 N N . PHE A 1 175 ? 3.337 4.283 8.862 1.00 95.06 175 PHE A N 1
ATOM 1307 C CA . PHE A 1 175 ? 4.381 3.262 8.737 1.00 95.06 175 PHE A CA 1
ATOM 1308 C C . PHE A 1 175 ? 4.885 2.784 10.105 1.00 95.06 175 PHE A C 1
ATOM 1310 O O . PHE A 1 175 ? 6.086 2.846 10.386 1.00 95.06 175 PHE A O 1
ATOM 1317 N N . SER A 1 176 ? 3.963 2.318 10.950 1.00 93.25 176 SER A N 1
ATOM 1318 C CA . SER A 1 176 ? 4.301 1.661 12.213 1.00 93.25 176 SER A CA 1
ATOM 1319 C C . SER A 1 176 ? 5.003 0.320 11.967 1.00 93.25 176 SER A C 1
ATOM 1321 O O . SER A 1 176 ? 4.833 -0.314 10.921 1.00 93.25 176 SER A O 1
ATOM 1323 N N . ASP A 1 177 ? 5.790 -0.146 12.936 1.00 91.88 177 ASP A N 1
ATOM 1324 C CA . ASP A 1 177 ? 6.508 -1.418 12.794 1.00 91.88 177 ASP A CA 1
ATOM 1325 C C . ASP A 1 177 ? 5.550 -2.602 12.632 1.00 91.88 177 ASP A C 1
ATOM 1327 O O . ASP A 1 177 ? 5.838 -3.525 11.873 1.00 91.88 177 ASP A O 1
ATOM 1331 N N . ALA A 1 178 ? 4.386 -2.555 13.288 1.00 90.44 178 ALA A N 1
ATOM 1332 C CA . ALA A 1 178 ? 3.330 -3.544 13.109 1.00 90.44 178 ALA A CA 1
ATOM 1333 C C . ALA A 1 178 ? 2.785 -3.533 11.671 1.00 90.44 178 ALA A C 1
ATOM 1335 O O . ALA A 1 178 ? 2.718 -4.590 11.050 1.00 90.44 178 ALA A O 1
ATOM 1336 N N . ALA A 1 179 ? 2.483 -2.354 11.113 1.00 92.44 179 ALA A N 1
ATOM 1337 C CA . ALA A 1 179 ? 1.985 -2.219 9.741 1.00 92.44 179 ALA A CA 1
ATOM 1338 C C . ALA A 1 179 ? 3.003 -2.701 8.692 1.00 92.44 179 ALA A C 1
ATOM 1340 O O . ALA A 1 179 ? 2.643 -3.296 7.679 1.00 92.44 179 ALA A O 1
ATOM 1341 N N . ILE A 1 180 ? 4.298 -2.483 8.930 1.00 94.31 180 ILE A N 1
ATOM 1342 C CA . ILE A 1 180 ? 5.344 -2.947 8.010 1.00 94.31 180 ILE A CA 1
ATOM 1343 C C . ILE A 1 180 ? 5.548 -4.452 8.133 1.00 94.31 180 ILE A C 1
ATOM 1345 O O . ILE A 1 180 ? 5.703 -5.116 7.113 1.00 94.31 180 ILE A O 1
ATOM 1349 N N . LYS A 1 181 ? 5.522 -5.003 9.353 1.00 92.25 181 LYS A N 1
ATOM 1350 C CA . LYS A 1 181 ? 5.602 -6.453 9.569 1.00 92.25 181 LYS A CA 1
ATOM 1351 C C . LYS A 1 181 ? 4.444 -7.174 8.889 1.00 92.25 181 LYS A C 1
ATOM 1353 O O . LYS A 1 181 ? 4.686 -8.163 8.207 1.00 92.25 181 LYS A O 1
ATOM 1358 N N . THR A 1 182 ? 3.216 -6.668 9.013 1.00 91.62 182 THR A N 1
ATOM 1359 C CA . THR A 1 182 ? 2.045 -7.259 8.346 1.00 91.62 182 THR A CA 1
ATOM 1360 C C . THR A 1 182 ? 2.141 -7.131 6.829 1.00 91.62 182 THR A C 1
ATOM 1362 O O . THR A 1 182 ? 1.921 -8.117 6.130 1.00 91.62 182 THR A O 1
ATOM 1365 N N . ALA A 1 183 ? 2.538 -5.968 6.304 1.00 93.38 183 ALA A N 1
ATOM 1366 C CA . ALA A 1 183 ? 2.714 -5.772 4.866 1.00 93.38 183 ALA A CA 1
ATOM 1367 C C . ALA A 1 183 ? 3.844 -6.645 4.288 1.00 93.38 183 ALA A C 1
ATOM 1369 O O . ALA A 1 183 ? 3.692 -7.225 3.213 1.00 93.38 183 ALA A O 1
ATOM 1370 N N . HIS A 1 184 ? 4.956 -6.795 5.013 1.00 93.44 184 HIS A N 1
ATOM 1371 C CA . HIS A 1 184 ? 6.050 -7.693 4.650 1.00 93.44 184 HIS A CA 1
ATOM 1372 C C . HIS A 1 184 ? 5.602 -9.156 4.688 1.00 93.44 184 HIS A C 1
ATOM 1374 O O . HIS A 1 184 ? 5.842 -9.892 3.732 1.00 93.44 184 HIS A O 1
ATOM 1380 N N . ALA A 1 185 ? 4.919 -9.571 5.759 1.00 92.31 185 ALA A N 1
ATOM 1381 C CA . ALA A 1 185 ? 4.398 -10.926 5.898 1.00 92.31 185 ALA A CA 1
ATOM 1382 C C . ALA A 1 185 ? 3.442 -11.283 4.758 1.00 92.31 185 ALA A C 1
ATOM 1384 O O . ALA A 1 185 ? 3.529 -12.360 4.174 1.00 92.31 185 ALA A O 1
ATOM 1385 N N . LEU A 1 186 ? 2.592 -10.333 4.382 1.00 91.94 186 LEU A N 1
ATOM 1386 C CA . LEU A 1 186 ? 1.668 -10.472 3.273 1.00 91.94 186 LEU A CA 1
ATOM 1387 C C . LEU A 1 186 ? 2.416 -10.533 1.924 1.00 91.94 186 LEU A C 1
ATOM 1389 O O . LEU A 1 186 ? 2.151 -11.431 1.129 1.00 91.94 186 LEU A O 1
ATOM 1393 N N . THR A 1 187 ? 3.398 -9.656 1.686 1.00 93.25 187 THR A N 1
ATOM 1394 C CA . THR A 1 187 ? 4.198 -9.639 0.441 1.00 93.25 187 THR A CA 1
ATOM 1395 C C . THR A 1 187 ? 4.933 -10.963 0.211 1.00 93.25 187 THR A C 1
ATOM 1397 O O . THR A 1 187 ? 4.928 -11.492 -0.899 1.00 93.25 187 THR A O 1
ATOM 1400 N N . TYR A 1 188 ? 5.551 -11.515 1.258 1.00 92.06 188 TYR A N 1
ATOM 1401 C CA . TYR A 1 188 ? 6.314 -12.766 1.185 1.00 92.06 188 TYR A CA 1
ATOM 1402 C C . TYR A 1 188 ? 5.476 -14.021 1.461 1.00 92.06 188 TYR A C 1
ATOM 1404 O O . TYR A 1 188 ? 6.011 -15.127 1.439 1.00 92.06 188 TYR A O 1
ATOM 1412 N N . ASN A 1 189 ? 4.171 -13.873 1.708 1.00 90.62 189 ASN A N 1
ATOM 1413 C CA . ASN A 1 189 ? 3.284 -14.945 2.156 1.00 90.62 189 ASN A CA 1
ATOM 1414 C C . ASN A 1 189 ? 3.828 -15.724 3.382 1.00 90.62 189 ASN A C 1
ATOM 1416 O O . ASN A 1 189 ? 3.642 -16.937 3.483 1.00 90.62 189 ASN A O 1
ATOM 1420 N N . THR A 1 190 ? 4.509 -15.045 4.314 1.00 88.62 190 THR A N 1
ATOM 1421 C CA . THR A 1 190 ? 5.068 -15.664 5.529 1.00 88.62 190 THR A CA 1
ATOM 1422 C C . THR A 1 190 ? 4.074 -15.592 6.691 1.00 88.62 190 THR A C 1
ATOM 1424 O O . THR A 1 190 ? 3.546 -14.509 6.950 1.00 88.62 190 THR A O 1
ATOM 1427 N N . PRO A 1 191 ? 3.834 -16.688 7.432 1.00 85.56 191 PRO A N 1
ATOM 1428 C CA . PRO A 1 191 ? 2.951 -16.668 8.595 1.00 85.56 191 PRO A CA 1
ATOM 1429 C C . PRO A 1 191 ? 3.542 -15.837 9.756 1.00 85.56 191 PRO A C 1
ATOM 1431 O O . PRO A 1 191 ? 4.765 -15.792 9.903 1.00 85.56 191 PRO A O 1
ATOM 1434 N N . PRO A 1 192 ? 2.704 -15.218 10.612 1.00 83.25 192 PRO A N 1
ATOM 1435 C CA . PRO A 1 192 ? 1.242 -15.194 10.553 1.00 83.25 192 PRO A CA 1
ATOM 1436 C C . PRO A 1 192 ? 0.731 -14.250 9.456 1.00 83.25 192 PRO A C 1
ATOM 1438 O O . PRO A 1 192 ? 1.118 -13.084 9.381 1.00 83.25 192 PRO A O 1
ATOM 1441 N N . LEU A 1 193 ? -0.158 -14.762 8.603 1.00 79.75 193 LEU A N 1
ATOM 1442 C CA . LEU A 1 193 ? -0.820 -13.945 7.592 1.00 79.75 193 LEU A CA 1
ATOM 1443 C C . LEU A 1 193 ? -1.968 -13.167 8.242 1.00 79.75 193 LEU A C 1
ATOM 1445 O O . LEU A 1 193 ? -2.684 -13.735 9.071 1.00 79.75 193 LEU A O 1
ATOM 1449 N N . PRO A 1 194 ? -2.174 -11.889 7.876 1.00 76.75 194 PRO A N 1
ATOM 1450 C CA . PRO A 1 194 ? -3.343 -11.158 8.339 1.00 76.75 194 PRO A CA 1
ATOM 1451 C C . PRO A 1 194 ? -4.613 -11.870 7.867 1.00 76.75 194 PRO A C 1
ATOM 1453 O O . PRO A 1 194 ? -4.640 -12.438 6.772 1.00 76.75 194 PRO A O 1
ATOM 1456 N N . ALA A 1 195 ? -5.658 -11.834 8.699 1.00 72.38 195 ALA A N 1
ATOM 1457 C CA . ALA A 1 195 ? -6.946 -12.436 8.377 1.00 72.38 195 ALA A CA 1
ATOM 1458 C C . ALA A 1 195 ? -7.423 -11.970 6.992 1.00 72.38 195 ALA A C 1
ATOM 1460 O O . ALA A 1 195 ? -7.387 -10.776 6.678 1.00 72.38 195 ALA A O 1
ATOM 1461 N N . GLU A 1 196 ? -7.832 -12.917 6.145 1.00 72.69 196 GLU A N 1
ATOM 1462 C CA . GLU A 1 196 ? -8.232 -12.598 4.779 1.00 72.69 196 GLU A CA 1
ATOM 1463 C C . GLU A 1 196 ? -9.534 -11.790 4.785 1.00 72.69 196 GLU A C 1
ATOM 1465 O O . GLU A 1 196 ? -10.609 -12.300 5.096 1.00 72.69 196 GLU A O 1
ATOM 1470 N N . ASP A 1 197 ? -9.439 -10.517 4.404 1.00 81.19 197 ASP A N 1
ATOM 1471 C CA . ASP A 1 197 ? -10.592 -9.644 4.235 1.00 81.19 197 ASP A CA 1
ATOM 1472 C C . ASP A 1 197 ? -10.900 -9.440 2.748 1.00 81.19 197 ASP A C 1
ATOM 1474 O O . ASP A 1 197 ? -10.034 -9.026 1.972 1.00 81.19 197 ASP A O 1
ATOM 1478 N N . ARG A 1 198 ? -12.140 -9.726 2.334 1.00 81.12 198 ARG A N 1
ATOM 1479 C CA . ARG A 1 198 ? -12.575 -9.587 0.934 1.00 81.12 198 ARG A CA 1
ATOM 1480 C C . ARG A 1 198 ? -12.647 -8.122 0.496 1.00 81.12 198 ARG A C 1
ATOM 1482 O O . ARG A 1 198 ? -12.488 -7.845 -0.693 1.00 81.12 198 ARG A O 1
ATOM 1489 N N . ALA A 1 199 ? -12.877 -7.206 1.434 1.00 85.06 199 ALA A N 1
ATOM 1490 C CA . ALA A 1 199 ? -12.942 -5.774 1.157 1.00 85.06 199 ALA A CA 1
ATOM 1491 C C . ALA A 1 199 ? -11.566 -5.163 0.842 1.00 85.06 199 ALA A C 1
ATOM 1493 O O . ALA A 1 199 ? -11.485 -4.166 0.132 1.00 85.06 199 ALA A O 1
ATOM 1494 N N . ILE A 1 200 ? -10.479 -5.789 1.305 1.00 87.06 200 ILE A N 1
ATOM 1495 C CA . ILE A 1 200 ? -9.112 -5.311 1.086 1.00 87.06 200 ILE A CA 1
ATOM 1496 C C . ILE A 1 200 ? -8.638 -5.746 -0.307 1.00 87.06 200 ILE A C 1
ATOM 1498 O O . ILE A 1 200 ? -8.333 -6.923 -0.550 1.00 87.06 200 ILE A O 1
ATOM 1502 N N . ARG A 1 201 ? -8.572 -4.783 -1.234 1.00 84.00 201 ARG A N 1
ATOM 1503 C CA . ARG A 1 201 ? -8.252 -5.024 -2.652 1.00 84.00 201 ARG A CA 1
ATOM 1504 C C . ARG A 1 201 ? -6.841 -4.584 -3.025 1.00 84.00 201 ARG A C 1
ATOM 1506 O O . ARG A 1 201 ? -6.225 -5.237 -3.865 1.00 84.00 201 ARG A O 1
ATOM 1513 N N . SER A 1 202 ? -6.327 -3.537 -2.385 1.00 89.69 202 SER A N 1
ATOM 1514 C CA . SER A 1 202 ? -5.005 -2.968 -2.649 1.00 89.69 202 SER A CA 1
ATOM 1515 C C . SER A 1 202 ? -4.061 -3.112 -1.442 1.00 89.69 202 SER A C 1
ATOM 1517 O O . SER A 1 202 ? -4.512 -3.278 -0.304 1.00 89.69 202 SER A O 1
ATOM 1519 N N . PRO A 1 203 ? -2.733 -3.030 -1.640 1.00 92.88 203 PRO A N 1
ATOM 1520 C CA . PRO A 1 203 ? -1.782 -3.000 -0.526 1.00 92.88 203 PRO A CA 1
ATOM 1521 C C . PRO A 1 203 ? -1.915 -1.728 0.327 1.00 92.88 203 PRO A C 1
ATOM 1523 O O . PRO A 1 203 ? -1.608 -1.747 1.518 1.00 92.88 203 PRO A O 1
ATOM 1526 N N . LEU A 1 204 ? -2.410 -0.628 -0.251 1.00 94.38 204 LEU A N 1
ATOM 1527 C CA . LEU A 1 204 ? -2.723 0.586 0.502 1.00 94.38 204 LEU A CA 1
ATOM 1528 C C . LEU A 1 204 ? -3.943 0.388 1.409 1.00 94.38 204 LEU A C 1
ATOM 1530 O O . LEU A 1 204 ? -3.936 0.899 2.525 1.00 94.38 204 LEU A O 1
ATOM 1534 N N . ASP A 1 205 ? -4.927 -0.419 1.002 1.00 93.56 205 ASP A N 1
ATOM 1535 C CA . ASP A 1 205 ? -6.051 -0.795 1.870 1.00 93.56 205 ASP A CA 1
ATOM 1536 C C . ASP A 1 205 ? -5.587 -1.657 3.049 1.00 93.56 205 ASP A C 1
ATOM 1538 O O . ASP A 1 205 ? -6.116 -1.521 4.148 1.00 93.56 205 ASP A O 1
ATOM 1542 N N . VAL A 1 206 ? -4.578 -2.519 2.854 1.00 93.12 206 VAL A N 1
ATOM 1543 C CA . VAL A 1 206 ? -3.958 -3.276 3.960 1.00 93.12 206 VAL A CA 1
ATOM 1544 C C . VAL A 1 206 ? -3.351 -2.306 4.971 1.00 93.12 206 VAL A C 1
ATOM 1546 O O . VAL A 1 206 ? -3.595 -2.432 6.171 1.00 93.12 206 VAL A O 1
ATOM 1549 N N . LEU A 1 207 ? -2.590 -1.313 4.501 1.00 95.25 207 LEU A N 1
ATOM 1550 C CA . LEU A 1 207 ? -2.049 -0.280 5.383 1.00 95.25 207 LEU A CA 1
ATOM 1551 C C . LEU A 1 207 ? -3.157 0.487 6.100 1.00 95.25 207 LEU A C 1
ATOM 1553 O O . LEU A 1 207 ? -3.090 0.630 7.317 1.00 95.25 207 LEU A O 1
ATOM 1557 N N . ALA A 1 208 ? -4.180 0.927 5.370 1.00 95.25 208 ALA A N 1
ATOM 1558 C CA . ALA A 1 208 ? -5.323 1.649 5.914 1.00 95.25 208 ALA A CA 1
ATOM 1559 C C . ALA A 1 208 ? -6.027 0.837 7.017 1.00 95.25 208 ALA A C 1
ATOM 1561 O O . ALA A 1 208 ? -6.248 1.330 8.122 1.00 95.25 208 ALA A O 1
ATOM 1562 N N . ALA A 1 209 ? -6.267 -0.452 6.763 1.00 93.94 209 ALA A N 1
ATOM 1563 C CA . ALA A 1 209 ? -6.844 -1.395 7.714 1.00 93.94 209 ALA A CA 1
ATOM 1564 C C . ALA A 1 209 ? -5.978 -1.570 8.972 1.00 93.94 209 ALA A C 1
ATOM 1566 O O . ALA A 1 209 ? -6.490 -1.540 10.095 1.00 93.94 209 ALA A O 1
ATOM 1567 N N . THR A 1 210 ? -4.662 -1.733 8.807 1.00 93.94 210 THR A N 1
ATOM 1568 C CA . THR A 1 210 ? -3.735 -1.893 9.942 1.00 93.94 210 THR A CA 1
ATOM 1569 C C . THR A 1 210 ? -3.611 -0.615 10.769 1.00 93.94 210 THR A C 1
ATOM 1571 O O . THR A 1 210 ? -3.615 -0.682 11.999 1.00 93.94 210 THR A O 1
ATOM 1574 N N . PHE A 1 211 ? -3.577 0.548 10.115 1.00 95.62 211 PHE A N 1
ATOM 1575 C CA . PHE A 1 211 ? -3.559 1.850 10.771 1.00 95.62 211 PHE A CA 1
ATOM 1576 C C . PHE A 1 211 ? -4.853 2.093 11.554 1.00 95.62 211 PHE A C 1
ATOM 1578 O O . PHE A 1 211 ? -4.792 2.425 12.738 1.00 95.62 211 PHE A O 1
ATOM 1585 N N . SER A 1 212 ? -6.012 1.855 10.936 1.00 95.50 212 SER A N 1
ATOM 1586 C CA . SER A 1 212 ? -7.314 1.982 11.596 1.00 95.50 212 SER A CA 1
ATOM 1587 C C . SER A 1 212 ? -7.427 1.043 12.803 1.00 95.50 212 SER A C 1
ATOM 1589 O O . SER A 1 212 ? -7.795 1.483 13.890 1.00 95.50 212 SER A O 1
ATOM 1591 N N . THR A 1 213 ? -6.990 -0.216 12.671 1.00 94.31 213 THR A N 1
ATOM 1592 C CA . THR A 1 213 ? -6.981 -1.184 13.786 1.00 94.31 213 THR A CA 1
ATOM 1593 C C . THR A 1 213 ? -6.095 -0.719 14.941 1.00 94.31 213 THR A C 1
ATOM 1595 O O . THR A 1 213 ? -6.515 -0.768 16.095 1.00 94.31 213 THR A O 1
ATOM 1598 N N . SER A 1 214 ? -4.880 -0.244 14.647 1.00 94.50 214 SER A N 1
ATOM 1599 C CA . SER A 1 214 ? -3.975 0.291 15.670 1.00 94.50 214 SER A CA 1
ATOM 1600 C C . SER A 1 214 ? -4.560 1.532 16.344 1.00 94.50 214 SER A C 1
ATOM 1602 O O . SER A 1 214 ? -4.456 1.671 17.558 1.00 94.50 214 SER A O 1
ATOM 1604 N N . THR A 1 215 ? -5.195 2.416 15.574 1.00 94.94 215 THR A N 1
ATOM 1605 C CA . THR A 1 215 ? -5.823 3.641 16.089 1.00 94.94 215 THR A CA 1
ATOM 1606 C C . THR A 1 215 ? -7.011 3.311 16.992 1.00 94.94 215 THR A C 1
ATOM 1608 O O . THR A 1 215 ? -7.109 3.839 18.099 1.00 94.94 215 THR A O 1
ATOM 1611 N N . LEU A 1 216 ? -7.863 2.369 16.581 1.00 94.44 216 LEU A N 1
ATOM 1612 C CA . LEU A 1 216 ? -8.951 1.847 17.406 1.00 94.44 216 LEU A CA 1
ATOM 1613 C C . LEU A 1 216 ? -8.406 1.258 18.708 1.00 94.44 216 LEU A C 1
ATOM 1615 O O . LEU A 1 216 ? -8.930 1.573 19.771 1.00 94.44 216 LEU A O 1
ATOM 1619 N N . HIS A 1 217 ? -7.349 0.443 18.647 1.00 93.62 217 HIS A N 1
ATOM 1620 C CA . HIS A 1 217 ? -6.749 -0.143 19.846 1.00 93.62 217 HIS A CA 1
ATOM 1621 C C . HIS A 1 217 ? -6.305 0.940 20.832 1.00 93.62 217 HIS A C 1
ATOM 1623 O O . HIS A 1 217 ? -6.687 0.895 21.997 1.00 93.62 217 HIS A O 1
ATOM 1629 N N . THR A 1 218 ? -5.607 1.973 20.348 1.00 92.00 218 THR A N 1
ATOM 1630 C CA . THR A 1 218 ? -5.210 3.109 21.195 1.00 92.00 218 THR A CA 1
ATOM 1631 C C . THR A 1 218 ? -6.408 3.879 21.758 1.00 92.00 218 THR A C 1
ATOM 1633 O O . THR A 1 218 ? -6.360 4.349 22.894 1.00 92.00 218 THR A O 1
ATOM 1636 N N . ALA A 1 219 ? -7.512 3.976 21.007 1.00 91.62 219 ALA A N 1
ATOM 1637 C CA . ALA A 1 219 ? -8.745 4.591 21.490 1.00 91.62 219 ALA A CA 1
ATOM 1638 C C . ALA A 1 219 ? -9.370 3.768 22.628 1.00 91.62 219 ALA A C 1
ATOM 1640 O O . ALA A 1 219 ? -9.719 4.326 23.669 1.00 91.62 219 ALA A O 1
ATOM 1641 N N . LEU A 1 220 ? -9.449 2.444 22.474 1.00 91.00 220 LEU A N 1
ATOM 1642 C CA . LEU A 1 220 ? -9.968 1.546 23.508 1.00 91.00 220 LEU A CA 1
ATOM 1643 C C . LEU A 1 220 ? -9.085 1.536 24.758 1.00 91.00 220 LEU A C 1
ATOM 1645 O O . LEU A 1 220 ? -9.608 1.622 25.866 1.00 91.00 220 LEU A O 1
ATOM 1649 N N . GLU A 1 221 ? -7.761 1.500 24.599 1.00 91.25 221 GLU A N 1
ATOM 1650 C CA . GLU A 1 221 ? -6.816 1.628 25.713 1.00 91.25 221 GLU A CA 1
ATOM 1651 C C . GLU A 1 221 ? -7.028 2.942 26.469 1.00 91.25 221 GLU A C 1
ATOM 1653 O O . GLU A 1 221 ? -7.104 2.944 27.698 1.00 91.25 221 GLU A O 1
ATOM 1658 N N . SER A 1 222 ? -7.205 4.051 25.742 1.00 87.50 222 SER A N 1
ATOM 1659 C CA . SER A 1 222 ? -7.486 5.350 26.358 1.00 87.50 222 SER A CA 1
ATOM 1660 C C . SER A 1 222 ? -8.824 5.374 27.104 1.00 87.50 222 SER A C 1
ATOM 1662 O O . SER A 1 222 ? -8.929 6.027 28.139 1.00 87.50 222 SER A O 1
ATOM 1664 N N . SER A 1 223 ? -9.821 4.610 26.647 1.00 86.69 223 SER A N 1
ATOM 1665 C CA . SER A 1 223 ? -11.121 4.498 27.315 1.00 86.69 223 SER A CA 1
ATOM 1666 C C . SER A 1 223 ? -11.063 3.743 28.643 1.00 86.69 223 SER A C 1
ATOM 1668 O O . SER A 1 223 ? -11.929 3.957 29.493 1.00 86.69 223 SER A O 1
ATOM 1670 N N . LEU A 1 224 ? -10.103 2.831 28.815 1.00 85.44 224 LEU A N 1
ATOM 1671 C CA . LEU A 1 224 ? -9.947 2.057 30.051 1.00 85.44 224 LEU A CA 1
ATOM 1672 C C . LEU A 1 224 ? -9.331 2.891 31.181 1.00 85.44 224 LEU A C 1
ATOM 1674 O O . LEU A 1 224 ? -9.438 2.517 32.350 1.00 85.44 224 LEU A O 1
ATOM 1678 N N . LEU A 1 225 ? -8.692 4.014 30.847 1.00 84.44 225 LEU A N 1
ATOM 1679 C CA . LEU A 1 225 ? -8.097 4.915 31.822 1.00 84.44 225 LEU A CA 1
ATOM 1680 C C . LEU A 1 225 ? -9.185 5.828 32.428 1.00 84.44 225 LEU A C 1
ATOM 1682 O O . LEU A 1 225 ? -9.877 6.528 31.684 1.00 84.44 225 LEU A O 1
ATOM 1686 N N . PRO A 1 226 ? -9.322 5.884 33.770 1.00 66.50 226 PRO A N 1
ATOM 1687 C CA . PRO A 1 226 ? -10.409 6.607 34.443 1.00 66.50 226 PRO A CA 1
ATOM 1688 C C . PRO A 1 226 ? -10.456 8.111 34.137 1.00 66.50 226 PRO A C 1
ATOM 1690 O O . PRO A 1 226 ? -11.500 8.734 34.291 1.00 66.50 226 PRO A O 1
ATOM 1693 N N . SER A 1 227 ? -9.350 8.694 33.672 1.00 62.34 227 SER A N 1
ATOM 1694 C CA . SER A 1 227 ? -9.233 10.114 33.321 1.00 62.34 227 SER A CA 1
ATOM 1695 C C . SER A 1 227 ? -9.610 10.444 31.867 1.00 62.34 227 SER A C 1
ATOM 1697 O O . SER A 1 227 ? -9.521 11.606 31.480 1.00 62.34 227 SER A O 1
ATOM 1699 N N . CYS A 1 228 ? -9.963 9.457 31.033 1.00 55.22 228 CYS A N 1
ATOM 1700 C CA . CYS A 1 228 ? -10.097 9.638 29.578 1.00 55.22 228 CYS A CA 1
ATOM 1701 C C . CYS A 1 228 ? -11.382 9.063 28.958 1.00 55.22 228 CYS A C 1
ATOM 1703 O O . CYS A 1 228 ? -11.600 9.244 27.760 1.00 55.22 228 CYS A O 1
ATOM 1705 N N . SER A 1 229 ? -12.261 8.438 29.746 1.00 56.66 229 SER A N 1
ATOM 1706 C CA . SER A 1 229 ? -13.487 7.780 29.262 1.00 56.66 229 SER A CA 1
ATOM 1707 C C . SER A 1 229 ? -14.492 8.718 28.573 1.00 56.66 229 SER A C 1
ATOM 1709 O O . SER A 1 229 ? -15.257 8.265 27.727 1.00 56.66 229 SER A O 1
ATOM 1711 N N . SER A 1 230 ? -14.464 10.020 28.873 1.00 60.44 230 SER A N 1
ATOM 1712 C CA . SER A 1 230 ? -15.293 11.055 28.230 1.00 60.44 230 SER A CA 1
ATOM 1713 C C . SER A 1 230 ? -14.467 12.118 27.492 1.00 60.44 230 SER A C 1
ATOM 1715 O O . SER A 1 230 ? -14.936 13.235 27.270 1.00 60.44 230 SER A O 1
ATOM 1717 N N . SER A 1 231 ? -13.207 11.817 27.169 1.00 70.88 231 SER A N 1
ATOM 1718 C CA . SER A 1 231 ? -12.287 12.803 26.603 1.00 70.88 231 SER A CA 1
ATOM 1719 C C . SER A 1 231 ? -12.558 13.051 25.110 1.00 70.88 231 SER A C 1
ATOM 1721 O O . SER A 1 231 ? -12.736 12.088 24.356 1.00 70.88 231 SER A O 1
ATOM 1723 N N . PRO A 1 232 ? -12.470 14.307 24.622 1.00 78.00 232 PRO A N 1
ATOM 1724 C CA . PRO A 1 232 ? -12.517 14.626 23.188 1.00 78.00 232 PRO A CA 1
ATOM 1725 C C . PRO A 1 232 ? -11.400 13.942 22.378 1.00 78.00 232 PRO A C 1
ATOM 1727 O O . PRO A 1 232 ? -11.448 13.883 21.150 1.00 78.00 232 PRO A O 1
ATOM 1730 N N . THR A 1 233 ? -10.375 13.404 23.044 1.00 84.31 233 THR A N 1
ATOM 1731 C CA . THR A 1 233 ? -9.328 12.604 22.398 1.00 84.31 233 THR A CA 1
ATOM 1732 C C . THR A 1 233 ? -9.854 11.265 21.888 1.00 84.31 233 THR A C 1
ATOM 1734 O O . THR A 1 233 ? -9.440 10.832 20.815 1.00 84.31 233 THR A O 1
ATOM 1737 N N . LEU A 1 234 ? -10.777 10.624 22.612 1.00 88.38 234 LEU A N 1
ATOM 1738 C CA . LEU A 1 234 ? -11.342 9.327 22.237 1.00 88.38 234 LEU A CA 1
ATOM 1739 C C . LEU A 1 234 ? -12.203 9.461 20.980 1.00 88.38 234 LEU A C 1
ATOM 1741 O O . LEU A 1 234 ? -11.992 8.729 20.014 1.00 88.38 234 LEU A O 1
ATOM 1745 N N . SER A 1 235 ? -13.117 10.435 20.948 1.00 88.38 235 SER A N 1
ATOM 1746 C CA . SER A 1 235 ? -13.968 10.689 19.777 1.00 88.38 235 SER A CA 1
ATOM 1747 C C . SER A 1 235 ? -13.143 11.064 18.542 1.00 88.38 235 SER A C 1
ATOM 1749 O O . SER A 1 235 ? -13.421 10.601 17.432 1.00 88.38 235 SER A O 1
ATOM 1751 N N . LYS A 1 236 ? -12.055 11.823 18.726 1.00 90.75 236 LYS A N 1
ATOM 1752 C CA . LYS A 1 236 ? -11.103 12.121 17.652 1.00 90.75 236 LYS A CA 1
ATOM 1753 C C . LYS A 1 236 ? -10.409 10.862 17.125 1.00 90.75 236 LYS A C 1
ATOM 1755 O O . LYS A 1 236 ? -10.293 10.712 15.916 1.00 90.75 236 LYS A O 1
ATOM 1760 N N . LEU A 1 237 ? -9.959 9.957 17.994 1.00 92.56 237 LEU A N 1
ATOM 1761 C CA . LEU A 1 237 ? -9.317 8.709 17.561 1.00 92.56 237 LEU A CA 1
ATOM 1762 C C . LEU A 1 237 ? -10.299 7.755 16.868 1.00 92.56 237 LEU A C 1
ATOM 1764 O O . LEU A 1 237 ? -9.932 7.106 15.892 1.00 92.56 237 LEU A O 1
ATOM 1768 N N . LEU A 1 238 ? -11.547 7.674 17.334 1.00 93.38 238 LEU A N 1
ATOM 1769 C CA . LEU A 1 238 ? -12.552 6.835 16.680 1.00 93.38 238 LEU A CA 1
ATOM 1770 C C . LEU A 1 238 ? -12.970 7.401 15.317 1.00 93.38 238 LEU A C 1
ATOM 1772 O O . LEU A 1 238 ? -13.079 6.646 14.354 1.00 93.38 238 LEU A O 1
ATOM 1776 N N . SER A 1 239 ? -13.138 8.720 15.200 1.00 93.38 239 SER A N 1
ATOM 1777 C CA . SER A 1 239 ? -13.450 9.362 13.914 1.00 93.38 239 SER A CA 1
ATOM 1778 C C . SER A 1 239 ? -12.298 9.253 12.909 1.00 93.38 239 SER A C 1
ATOM 1780 O O . SER A 1 239 ? -12.542 8.965 11.736 1.00 93.38 239 SER A O 1
ATOM 1782 N N . THR A 1 240 ? -11.037 9.382 13.341 1.00 94.50 240 THR A N 1
ATOM 1783 C CA . THR A 1 240 ? -9.885 9.131 12.456 1.00 94.50 240 THR A CA 1
ATOM 1784 C C . THR A 1 240 ? -9.777 7.659 12.063 1.00 94.50 240 THR A C 1
ATOM 1786 O O . THR A 1 240 ? -9.480 7.360 10.903 1.00 94.50 240 THR A O 1
ATOM 1789 N N . ALA A 1 241 ? -10.047 6.730 12.983 1.00 95.25 241 ALA A N 1
ATOM 1790 C CA . ALA A 1 241 ? -10.074 5.303 12.679 1.00 95.25 241 ALA A CA 1
ATOM 1791 C C . ALA A 1 241 ? -11.183 4.957 11.672 1.00 95.25 241 ALA A C 1
ATOM 1793 O O . ALA A 1 241 ? -10.938 4.144 10.780 1.00 95.25 241 ALA A O 1
ATOM 1794 N N . LEU A 1 242 ? -12.354 5.599 11.764 1.00 95.12 242 LEU A N 1
ATOM 1795 C CA . LEU A 1 242 ? -13.472 5.389 10.840 1.00 95.12 242 LEU A CA 1
ATOM 1796 C C . LEU A 1 242 ? -13.125 5.915 9.449 1.00 95.12 242 LEU A C 1
ATOM 1798 O O . LEU A 1 242 ? -13.242 5.187 8.467 1.00 95.12 242 LEU A O 1
ATOM 1802 N N . ALA A 1 243 ? -12.640 7.157 9.380 1.00 95.75 243 ALA A N 1
ATOM 1803 C CA . ALA A 1 243 ? -12.301 7.811 8.122 1.00 95.75 243 ALA A CA 1
ATOM 1804 C C . ALA A 1 243 ? -11.196 7.070 7.358 1.00 95.75 243 ALA A C 1
ATOM 1806 O O . ALA A 1 243 ? -11.189 7.076 6.134 1.00 95.75 243 ALA A O 1
ATOM 1807 N N . THR A 1 244 ? -10.263 6.428 8.065 1.00 95.81 244 THR A N 1
ATOM 1808 C CA . THR A 1 244 ? -9.156 5.680 7.447 1.00 95.81 244 THR A CA 1
ATOM 1809 C C . THR A 1 244 ? -9.479 4.213 7.171 1.00 95.81 244 THR A C 1
ATOM 1811 O O . THR A 1 244 ? -8.740 3.569 6.428 1.00 95.81 244 THR A O 1
ATOM 1814 N N . ALA A 1 245 ? -10.551 3.655 7.736 1.00 94.75 245 ALA A N 1
ATOM 1815 C CA . ALA A 1 245 ? -10.893 2.253 7.537 1.00 94.75 245 ALA A CA 1
ATOM 1816 C C . ALA A 1 245 ? -11.448 2.011 6.121 1.00 94.75 245 ALA A C 1
ATOM 1818 O O . ALA A 1 245 ? -12.382 2.706 5.714 1.00 94.75 245 ALA A O 1
ATOM 1819 N N . PRO A 1 246 ? -10.951 1.001 5.381 1.00 93.88 246 PRO A N 1
ATOM 1820 C CA . PRO A 1 246 ? -11.521 0.667 4.082 1.00 93.88 246 PRO A CA 1
ATOM 1821 C C . PRO A 1 246 ? -12.977 0.193 4.249 1.00 93.88 246 PRO A C 1
ATOM 1823 O O . PRO A 1 246 ? -13.242 -0.631 5.126 1.00 93.88 246 PRO A O 1
ATOM 1826 N N . PRO A 1 247 ? -13.928 0.675 3.438 1.00 90.62 247 PRO A N 1
ATOM 1827 C CA . PRO A 1 247 ? -15.342 0.336 3.598 1.00 90.62 247 PRO A CA 1
ATOM 1828 C C . PRO A 1 247 ? -15.597 -1.158 3.335 1.00 90.62 247 PRO A C 1
ATOM 1830 O O . PRO A 1 247 ? -14.997 -1.747 2.432 1.00 90.62 247 PRO A O 1
ATOM 1833 N N . GLY A 1 248 ? -16.483 -1.787 4.109 1.00 87.75 248 GLY A N 1
ATOM 1834 C CA . GLY A 1 248 ? -16.793 -3.222 4.011 1.00 87.75 248 GLY A CA 1
ATOM 1835 C C . GLY A 1 248 ? -15.806 -4.131 4.755 1.00 87.75 248 GLY A C 1
ATOM 1836 O O . GLY A 1 248 ? -15.915 -5.361 4.690 1.00 87.75 248 GLY A O 1
ATOM 1837 N N . SER A 1 249 ? -14.790 -3.561 5.407 1.00 90.88 249 SER A N 1
ATOM 1838 C CA . SER A 1 249 ? -13.709 -4.316 6.038 1.00 90.88 249 SER A CA 1
ATOM 1839 C C . SER A 1 249 ? -13.953 -4.565 7.529 1.00 90.88 249 SER A C 1
ATOM 1841 O O . SER A 1 249 ? -14.684 -3.851 8.209 1.00 90.88 249 SER A O 1
ATOM 1843 N N . THR A 1 250 ? -13.293 -5.584 8.075 1.00 91.00 250 THR A N 1
ATOM 1844 C CA . THR A 1 250 ? -13.318 -5.911 9.505 1.00 91.00 250 THR A CA 1
ATOM 1845 C C . THR A 1 250 ? -12.924 -4.742 10.409 1.00 91.00 250 THR A C 1
ATOM 1847 O O . THR A 1 250 ? -13.610 -4.559 11.415 1.00 91.00 250 THR A O 1
ATOM 1850 N N . PRO A 1 251 ? -11.877 -3.933 10.127 1.00 91.94 251 PRO A N 1
ATOM 1851 C CA . PRO A 1 251 ? -11.604 -2.764 10.953 1.00 91.94 251 PRO A CA 1
ATOM 1852 C C . PRO A 1 251 ? -12.712 -1.717 10.856 1.00 91.94 251 PRO A C 1
ATOM 1854 O O . PRO A 1 251 ? -13.026 -1.123 11.879 1.00 91.94 251 PRO A O 1
ATOM 1857 N N . HIS A 1 252 ? -13.347 -1.534 9.694 1.00 93.56 252 HIS A N 1
ATOM 1858 C CA . HIS A 1 252 ? -14.451 -0.580 9.547 1.00 93.56 252 HIS A CA 1
ATOM 1859 C C . HIS A 1 252 ? -15.636 -0.963 10.443 1.00 93.56 252 HIS A C 1
ATOM 1861 O O . HIS A 1 252 ? -16.058 -0.164 11.279 1.00 93.56 252 HIS A O 1
ATOM 1867 N N . LEU A 1 253 ? -16.048 -2.235 10.399 1.00 92.38 253 LEU A N 1
ATOM 1868 C CA . LEU A 1 253 ? -17.054 -2.786 11.310 1.00 92.38 253 LEU A CA 1
ATOM 1869 C C . LEU A 1 253 ? -16.677 -2.609 12.785 1.00 92.38 253 LEU A C 1
ATOM 1871 O O . LEU A 1 253 ? -17.490 -2.159 13.589 1.00 92.38 253 LEU A O 1
ATOM 1875 N N . ARG A 1 254 ? -15.433 -2.933 13.159 1.00 92.00 254 ARG A N 1
ATOM 1876 C CA . ARG A 1 254 ? -14.966 -2.781 14.547 1.00 92.00 254 ARG A CA 1
ATOM 1877 C C . ARG A 1 254 ? -15.040 -1.328 15.008 1.00 92.00 254 ARG A C 1
ATOM 1879 O O . ARG A 1 254 ? -15.467 -1.081 16.134 1.00 92.00 254 ARG A O 1
ATOM 1886 N N . VAL A 1 255 ? -14.684 -0.371 14.154 1.00 93.62 255 VAL A N 1
ATOM 1887 C CA . VAL A 1 255 ? -14.792 1.052 14.492 1.00 93.62 255 VAL A CA 1
ATOM 1888 C C . VAL A 1 255 ? -16.253 1.472 14.643 1.00 93.62 255 VAL A C 1
ATOM 1890 O O . VAL A 1 255 ? -16.575 2.099 15.648 1.00 93.62 255 VAL A O 1
ATOM 1893 N N . LEU A 1 256 ? -17.147 1.091 13.725 1.00 92.00 256 LEU A N 1
ATOM 1894 C CA . LEU A 1 256 ? -18.578 1.407 13.839 1.00 92.00 256 LEU A CA 1
ATOM 1895 C C . LEU A 1 256 ? -19.187 0.847 15.130 1.00 92.00 256 LEU A C 1
ATOM 1897 O O . LEU A 1 256 ? -19.902 1.555 15.841 1.00 92.00 256 LEU A O 1
ATOM 1901 N N . THR A 1 257 ? -18.842 -0.392 15.491 1.00 91.62 257 THR A N 1
ATOM 1902 C CA . THR A 1 257 ? -19.288 -0.975 16.764 1.00 91.62 257 THR A CA 1
ATOM 1903 C C . THR A 1 257 ? -18.732 -0.220 17.971 1.00 91.62 257 THR A C 1
ATOM 1905 O O . THR A 1 257 ? -19.464 0.007 18.930 1.00 91.62 257 THR A O 1
ATOM 1908 N N . ALA A 1 258 ? -17.476 0.234 17.929 1.00 91.06 258 ALA A N 1
ATOM 1909 C CA . ALA A 1 258 ? -16.905 1.051 18.996 1.00 91.06 258 ALA A CA 1
ATOM 1910 C C . ALA A 1 258 ? -17.603 2.420 19.099 1.00 91.06 258 ALA A C 1
ATOM 1912 O O . ALA A 1 258 ? -17.929 2.857 20.200 1.00 91.06 258 ALA A O 1
ATOM 1913 N N . LEU A 1 259 ? -17.907 3.072 17.974 1.00 89.69 259 LEU A N 1
ATOM 1914 C CA . LEU A 1 259 ? -18.650 4.337 17.947 1.00 89.69 259 LEU A CA 1
ATOM 1915 C C . LEU A 1 259 ? -20.048 4.188 18.560 1.00 89.69 259 LEU A C 1
ATOM 1917 O O . LEU A 1 259 ? -20.457 5.029 19.358 1.00 89.69 259 LEU A O 1
ATOM 1921 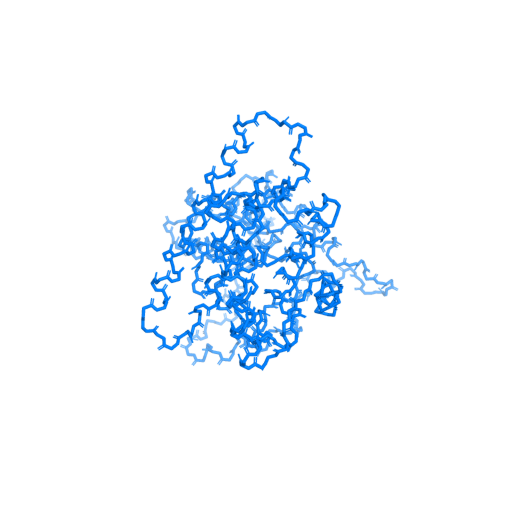N N . ALA A 1 260 ? -20.744 3.087 18.270 1.00 88.50 260 ALA A N 1
ATOM 1922 C CA . ALA A 1 260 ? -22.025 2.779 18.900 1.00 88.50 260 ALA A CA 1
ATOM 1923 C C . ALA A 1 260 ? -21.911 2.573 20.429 1.00 88.50 260 ALA A C 1
ATOM 1925 O O . ALA A 1 260 ? -22.854 2.848 21.167 1.00 88.50 260 ALA A O 1
ATOM 1926 N N . LEU A 1 261 ? -20.765 2.128 20.947 1.00 86.94 261 LEU A N 1
ATOM 1927 C CA . LEU A 1 261 ? -20.582 1.940 22.391 1.00 86.94 261 LEU A CA 1
ATOM 1928 C C . LEU A 1 261 ? -20.203 3.234 23.122 1.00 86.94 261 LEU A C 1
ATOM 1930 O O . LEU A 1 261 ? -20.690 3.464 24.228 1.00 86.94 261 LEU A O 1
ATOM 1934 N N . PHE A 1 262 ? -19.344 4.066 22.526 1.00 83.69 262 PHE A N 1
ATOM 1935 C CA . PHE A 1 262 ? -18.724 5.200 23.222 1.00 83.69 262 PHE A CA 1
ATOM 1936 C C . PHE A 1 262 ? -19.341 6.569 22.912 1.00 83.69 262 PHE A C 1
ATOM 1938 O O . PHE A 1 262 ? -19.090 7.514 23.661 1.00 83.69 262 PHE A O 1
ATOM 1945 N N . HIS A 1 263 ? -20.151 6.723 21.858 1.00 77.88 263 HIS A N 1
ATOM 1946 C CA . HIS A 1 263 ? -20.827 8.000 21.616 1.00 77.88 263 HIS A CA 1
ATOM 1947 C C . HIS A 1 263 ? -21.894 8.301 22.671 1.00 77.88 263 HIS A C 1
ATOM 1949 O O . HIS A 1 263 ? -22.664 7.431 23.087 1.00 77.88 263 HIS A O 1
ATOM 1955 N N . TYR A 1 264 ? -21.929 9.565 23.097 1.00 67.62 264 TYR A N 1
ATOM 1956 C CA . TYR A 1 264 ? -22.812 10.046 24.157 1.00 67.62 264 TYR A CA 1
ATOM 1957 C C . TYR A 1 264 ? -24.254 10.255 23.671 1.00 67.62 264 TYR A C 1
ATOM 1959 O O . TYR A 1 264 ? -25.199 9.982 24.411 1.00 67.62 264 TYR A O 1
ATOM 1967 N N . SER A 1 265 ? -24.436 10.690 22.422 1.00 78.94 265 SER A N 1
ATOM 1968 C CA . SER A 1 265 ? -25.748 10.964 21.835 1.00 78.94 265 SER A CA 1
ATOM 1969 C C . SER A 1 265 ? -26.494 9.649 21.504 1.00 78.94 265 SER A C 1
ATOM 1971 O O . SER A 1 265 ? -25.943 8.743 20.869 1.00 78.94 265 SER A O 1
ATOM 1973 N N . PRO A 1 266 ? -27.758 9.485 21.939 1.00 75.81 266 PRO A N 1
ATOM 1974 C CA . PRO A 1 266 ? -28.517 8.259 21.683 1.00 75.81 266 PRO A CA 1
ATOM 1975 C C . PRO A 1 266 ? -28.915 8.099 20.205 1.00 75.81 266 PRO A C 1
ATOM 1977 O O . PRO A 1 266 ? -29.079 6.973 19.741 1.00 75.81 266 PRO A O 1
ATOM 1980 N N . THR A 1 267 ? -29.039 9.203 19.463 1.00 78.94 267 THR A N 1
ATOM 1981 C CA . THR A 1 267 ? -29.398 9.223 18.036 1.00 78.94 267 THR A CA 1
ATOM 1982 C C . THR A 1 267 ? -28.259 8.704 17.158 1.00 78.94 267 THR A C 1
ATOM 1984 O O . THR A 1 267 ? -28.437 7.712 16.454 1.00 78.94 267 THR A O 1
ATOM 1987 N N . GLU A 1 268 ? -27.056 9.275 17.284 1.00 82.19 268 GLU A N 1
ATOM 1988 C CA . GLU A 1 268 ? -25.880 8.844 16.509 1.00 82.19 268 GLU A CA 1
ATOM 1989 C C . GLU A 1 268 ? -25.472 7.413 16.885 1.00 82.19 268 GLU A C 1
ATOM 1991 O O . GLU A 1 268 ? -24.956 6.662 16.058 1.00 82.19 268 GLU A O 1
ATOM 1996 N N . ARG A 1 269 ? -25.726 6.990 18.131 1.00 84.31 269 ARG A N 1
ATOM 1997 C CA . ARG A 1 269 ? -25.540 5.596 18.549 1.00 84.31 269 ARG A CA 1
ATOM 1998 C C . ARG A 1 269 ? -26.393 4.633 17.723 1.00 84.31 269 ARG A C 1
ATOM 2000 O O . ARG A 1 269 ? -25.873 3.617 17.260 1.00 84.31 269 ARG A O 1
ATOM 2007 N N . GLY A 1 270 ? -27.682 4.937 17.565 1.00 85.12 270 GLY A N 1
ATOM 2008 C CA . GLY A 1 270 ? -28.616 4.114 16.797 1.00 85.12 270 GLY A CA 1
ATOM 2009 C C . GLY A 1 270 ? -28.224 4.021 15.323 1.00 85.12 270 GLY A C 1
ATOM 2010 O O . GLY A 1 270 ? -28.202 2.927 14.764 1.00 85.12 270 GLY A O 1
ATOM 2011 N N . GLU A 1 271 ? -27.827 5.146 14.727 1.00 88.62 271 GLU A N 1
ATOM 2012 C CA . GLU A 1 271 ? -27.361 5.212 13.336 1.00 88.62 271 GLU A CA 1
ATOM 2013 C C . GLU A 1 271 ? -26.090 4.384 13.115 1.00 88.62 271 GLU A C 1
ATOM 2015 O O . GLU A 1 271 ? -26.047 3.538 12.222 1.00 88.62 271 GLU A O 1
ATOM 2020 N N . ASN A 1 272 ? -25.076 4.553 13.970 1.00 87.56 272 ASN A N 1
ATOM 2021 C CA . ASN A 1 272 ? -23.823 3.799 13.874 1.00 87.56 272 ASN A CA 1
ATOM 2022 C C . ASN A 1 272 ? -24.041 2.289 14.057 1.00 87.56 272 ASN A C 1
ATOM 2024 O O . ASN A 1 272 ? -23.411 1.482 13.371 1.00 87.56 272 ASN A O 1
ATOM 2028 N N . LEU A 1 273 ? -24.951 1.897 14.954 1.00 89.12 273 LEU A N 1
ATOM 2029 C CA . LEU A 1 273 ? -25.313 0.496 15.159 1.00 89.12 273 LEU A CA 1
ATOM 2030 C C . LEU A 1 273 ? -26.043 -0.071 13.936 1.00 89.12 273 LEU A C 1
ATOM 2032 O O . LEU A 1 273 ? -25.705 -1.164 13.482 1.00 89.12 273 LEU A O 1
ATOM 2036 N N . ALA A 1 274 ? -27.004 0.666 13.376 1.00 89.75 274 ALA A N 1
ATOM 2037 C CA . ALA A 1 274 ? -27.718 0.256 12.171 1.00 89.75 274 ALA A CA 1
ATOM 2038 C C . ALA A 1 274 ? -26.762 0.073 10.980 1.00 89.75 274 ALA A C 1
ATOM 2040 O O . ALA A 1 274 ? -26.849 -0.935 10.278 1.00 89.75 274 ALA A O 1
ATOM 2041 N N . LEU A 1 275 ? -25.803 0.990 10.801 1.00 89.62 275 LEU A N 1
ATOM 2042 C CA . LEU A 1 275 ? -24.758 0.882 9.779 1.00 89.62 275 LEU A CA 1
ATOM 2043 C C . LEU A 1 275 ? -23.857 -0.338 10.002 1.00 89.62 275 LEU A C 1
ATOM 2045 O O . LEU A 1 275 ? -23.614 -1.092 9.060 1.00 89.62 275 LEU A O 1
ATOM 2049 N N . ALA A 1 276 ? -23.421 -0.585 11.243 1.00 89.06 276 ALA A N 1
ATOM 2050 C CA . ALA A 1 276 ? -22.615 -1.759 11.576 1.00 89.06 276 ALA A CA 1
ATOM 2051 C C . ALA A 1 276 ? -23.356 -3.072 11.271 1.00 89.06 276 ALA A C 1
ATOM 2053 O O . ALA A 1 276 ? -22.768 -4.009 10.730 1.00 89.06 276 ALA A O 1
ATOM 2054 N N . LEU A 1 277 ? -24.653 -3.146 11.590 1.00 88.94 277 LEU A N 1
ATOM 2055 C CA . LEU A 1 277 ? -25.479 -4.315 11.284 1.00 88.94 277 LEU A CA 1
ATOM 2056 C C . LEU A 1 277 ? -25.681 -4.497 9.778 1.00 88.94 277 LEU A C 1
ATOM 2058 O O . LEU A 1 277 ? -25.596 -5.624 9.290 1.00 88.94 277 LEU A O 1
ATOM 2062 N N . ALA A 1 278 ? -25.915 -3.411 9.040 1.00 88.69 278 ALA A N 1
ATOM 2063 C CA . ALA A 1 278 ? -26.073 -3.456 7.590 1.00 88.69 278 ALA A CA 1
ATOM 2064 C C . ALA A 1 278 ? -24.794 -3.947 6.894 1.00 88.69 278 ALA A C 1
ATOM 2066 O O . ALA A 1 278 ? -24.852 -4.808 6.016 1.00 88.69 278 ALA A O 1
ATOM 2067 N N . GLU A 1 279 ? -23.628 -3.456 7.311 1.00 86.69 279 GLU A N 1
ATOM 2068 C CA . GLU A 1 279 ? -22.346 -3.885 6.754 1.00 86.69 279 GLU A CA 1
ATOM 2069 C C . GLU A 1 279 ? -21.993 -5.326 7.158 1.00 86.69 279 GLU A C 1
ATOM 2071 O O . GLU A 1 279 ? -21.477 -6.086 6.334 1.00 86.69 279 GLU A O 1
ATOM 2076 N N . ALA A 1 280 ? -22.330 -5.748 8.381 1.00 85.88 280 ALA A N 1
ATOM 2077 C CA . ALA A 1 280 ? -22.175 -7.139 8.801 1.00 85.88 280 ALA A CA 1
ATOM 2078 C C . ALA A 1 280 ? -23.053 -8.075 7.951 1.00 85.88 280 ALA A C 1
ATOM 2080 O O . ALA A 1 280 ? -22.573 -9.105 7.474 1.00 85.88 280 ALA A O 1
ATOM 2081 N N . ALA A 1 281 ? -24.300 -7.678 7.685 1.00 84.38 281 ALA A N 1
ATOM 2082 C CA . ALA A 1 281 ? -25.217 -8.407 6.813 1.00 84.38 281 ALA A CA 1
ATOM 2083 C C . ALA A 1 281 ? -24.769 -8.417 5.339 1.00 84.38 281 ALA A C 1
ATOM 2085 O O . ALA A 1 281 ? -25.029 -9.379 4.627 1.00 84.38 281 ALA A O 1
ATOM 2086 N N . ALA A 1 282 ? -24.077 -7.379 4.864 1.00 83.00 282 ALA A N 1
ATOM 2087 C CA . ALA A 1 282 ? -23.516 -7.356 3.511 1.00 83.00 282 ALA A CA 1
ATOM 2088 C C . ALA A 1 282 ? -22.282 -8.268 3.360 1.00 83.00 282 ALA A C 1
ATOM 2090 O O . ALA A 1 282 ? -21.961 -8.717 2.255 1.00 83.00 282 ALA A O 1
ATOM 2091 N N . ARG A 1 283 ? -21.566 -8.520 4.460 1.00 73.25 283 ARG A N 1
ATOM 2092 C CA . ARG A 1 283 ? -20.353 -9.343 4.492 1.00 73.25 283 ARG A CA 1
ATOM 2093 C C . ARG A 1 283 ? -20.666 -10.838 4.533 1.00 73.25 283 ARG A C 1
ATOM 2095 O O . ARG A 1 283 ? -20.011 -11.609 3.827 1.00 73.25 283 ARG A O 1
ATOM 2102 N N . ASP A 1 284 ? -21.655 -11.217 5.334 1.00 64.06 284 ASP A N 1
ATOM 2103 C CA . ASP A 1 284 ? -22.129 -12.590 5.454 1.00 64.06 284 ASP A CA 1
ATOM 2104 C C . ASP A 1 284 ? -23.350 -12.776 4.540 1.00 64.06 284 ASP A C 1
ATOM 2106 O O . ASP A 1 284 ? -24.397 -12.197 4.822 1.00 64.06 284 ASP A O 1
ATOM 2110 N N . PRO A 1 285 ? -23.279 -13.571 3.450 1.00 55.12 285 PRO A N 1
ATOM 2111 C CA . PRO A 1 285 ? -24.496 -13.910 2.719 1.00 55.12 285 PRO A CA 1
ATOM 2112 C C . PRO A 1 285 ? -25.500 -14.551 3.692 1.00 55.12 285 PRO A C 1
ATOM 2114 O O . PRO A 1 285 ? -25.071 -15.268 4.609 1.00 55.12 285 PRO A O 1
ATOM 2117 N N . PRO A 1 286 ? -26.817 -14.313 3.522 1.00 47.47 286 PRO A N 1
ATOM 2118 C CA . PRO A 1 286 ? -27.818 -14.940 4.373 1.00 47.47 286 PRO A CA 1
ATOM 2119 C C . PRO A 1 286 ? -27.575 -16.454 4.378 1.00 47.47 286 PRO A C 1
ATOM 2121 O O . PRO A 1 286 ? -27.254 -17.013 3.323 1.00 47.47 286 PRO A O 1
ATOM 2124 N N . PRO A 1 287 ? -27.666 -17.123 5.542 1.00 45.75 287 PRO A N 1
ATOM 2125 C CA . PRO A 1 287 ? -27.512 -18.567 5.584 1.00 45.75 287 PRO A CA 1
ATOM 2126 C C . PRO A 1 287 ? -28.499 -19.179 4.590 1.00 45.75 287 PRO A C 1
ATOM 2128 O O . PRO A 1 287 ? -29.683 -18.835 4.614 1.00 45.75 287 PRO A O 1
ATOM 2131 N N . GLU A 1 288 ? -28.016 -20.071 3.720 1.00 46.66 288 GLU A N 1
ATOM 2132 C CA . GLU A 1 288 ? -28.911 -20.936 2.955 1.00 46.66 288 GLU A CA 1
ATOM 2133 C C . GLU A 1 288 ? -29.907 -21.554 3.937 1.00 46.66 288 GLU A C 1
ATOM 2135 O O . GLU A 1 288 ? -29.533 -21.975 5.037 1.00 46.66 288 GLU A O 1
ATOM 2140 N N . THR A 1 289 ? -31.184 -21.485 3.576 1.00 42.91 289 THR A N 1
ATOM 2141 C CA . THR A 1 289 ? -32.352 -21.749 4.418 1.00 42.91 289 THR A CA 1
ATOM 2142 C C . THR A 1 289 ? -32.263 -23.105 5.121 1.00 42.91 289 THR A C 1
ATOM 2144 O O . THR A 1 289 ? -32.741 -24.118 4.621 1.00 42.91 289 THR A O 1
ATOM 2147 N N . GLY A 1 290 ? -31.655 -23.113 6.305 1.00 50.03 290 GLY A N 1
ATOM 2148 C CA . GLY A 1 290 ? -31.653 -24.206 7.267 1.00 50.03 290 GLY A CA 1
ATOM 2149 C C . GLY A 1 290 ? -32.340 -23.754 8.562 1.00 50.03 290 GLY A C 1
ATOM 2150 O O . GLY A 1 290 ? -32.225 -22.584 8.939 1.00 50.03 290 GLY A O 1
ATOM 2151 N N . PRO A 1 291 ? -33.041 -24.648 9.282 1.00 45.09 291 PRO A N 1
ATOM 2152 C CA . PRO A 1 291 ? -34.012 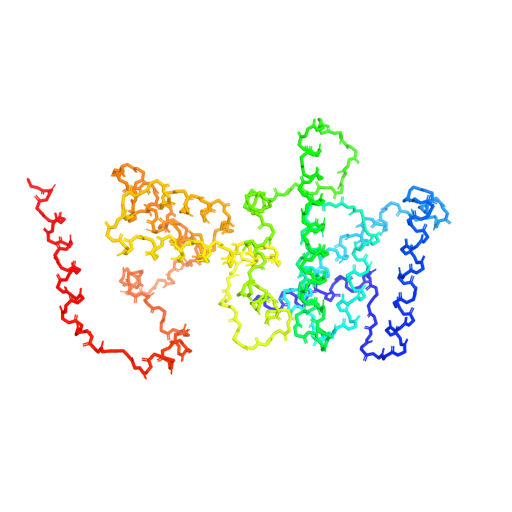-24.307 10.336 1.00 45.09 291 PRO A CA 1
ATOM 2153 C C . PRO A 1 291 ? -33.433 -23.684 11.629 1.00 45.09 291 PRO A C 1
ATOM 2155 O O . PRO A 1 291 ? -34.131 -23.575 12.632 1.00 45.09 291 PRO A O 1
ATOM 2158 N N . LEU A 1 292 ? -32.169 -23.247 11.634 1.00 45.44 292 LEU A N 1
ATOM 2159 C CA . LEU A 1 292 ? -31.462 -22.681 12.796 1.00 45.44 292 LEU A CA 1
ATOM 2160 C C . LEU A 1 292 ? -30.861 -21.280 12.541 1.00 45.44 292 LEU A C 1
ATOM 2162 O O . LEU A 1 292 ? -30.131 -20.749 13.379 1.00 45.44 292 LEU A O 1
ATOM 2166 N N . ALA A 1 293 ? -31.201 -20.652 11.412 1.00 46.34 293 ALA A N 1
ATOM 2167 C CA . ALA A 1 293 ? -30.608 -19.406 10.925 1.00 46.34 293 ALA A CA 1
ATOM 2168 C C . ALA A 1 293 ? -30.630 -18.181 11.877 1.00 46.34 293 ALA A C 1
ATOM 2170 O O . ALA A 1 293 ? -29.607 -17.497 11.947 1.00 46.34 293 ALA A O 1
ATOM 2171 N N . PRO A 1 294 ? -31.686 -17.867 12.657 1.00 38.72 294 PRO A N 1
ATOM 2172 C CA . PRO A 1 294 ? -31.715 -16.580 13.363 1.00 38.72 294 PRO A CA 1
ATOM 2173 C C . PRO A 1 294 ? -30.881 -16.544 14.657 1.00 38.72 294 PRO A C 1
ATOM 2175 O O . PRO A 1 294 ? -30.695 -15.473 15.227 1.00 38.72 294 PRO A O 1
ATOM 2178 N N . LYS A 1 295 ? -30.338 -17.677 15.131 1.00 37.62 295 LYS A N 1
ATOM 2179 C CA . LYS A 1 295 ? -29.512 -17.727 16.360 1.00 37.62 295 LYS A CA 1
ATOM 2180 C C . LYS A 1 295 ? -28.000 -17.686 16.102 1.00 37.62 295 LYS A C 1
ATOM 2182 O O . LYS A 1 295 ? -27.231 -17.466 17.034 1.00 37.62 295 LYS A O 1
ATOM 2187 N N . GLY A 1 296 ? -27.566 -17.861 14.851 1.00 37.44 296 GLY A N 1
ATOM 2188 C CA . GLY A 1 296 ? -26.144 -17.889 14.484 1.00 37.44 296 GLY A CA 1
ATOM 2189 C C . GLY A 1 296 ? -25.479 -16.512 14.383 1.00 37.44 296 GLY A C 1
ATOM 2190 O O . GLY A 1 296 ? -24.257 -16.426 14.480 1.00 37.44 296 GLY A O 1
ATOM 2191 N N . LEU A 1 297 ? -26.266 -15.440 14.225 1.00 41.38 297 LEU A N 1
ATOM 2192 C CA . LEU A 1 297 ? -25.749 -14.090 13.970 1.00 41.38 297 LEU A CA 1
ATOM 2193 C C . LEU A 1 297 ? -25.182 -13.408 15.229 1.00 41.38 297 LEU A C 1
ATOM 2195 O O . LEU A 1 297 ? -24.277 -12.590 15.130 1.00 41.38 297 LEU A O 1
ATOM 2199 N N . LEU A 1 298 ? -25.675 -13.780 16.418 1.00 41.50 298 LEU A N 1
ATOM 2200 C CA . LEU A 1 298 ? -25.224 -13.226 17.704 1.00 41.50 298 LEU A CA 1
ATOM 2201 C C . LEU A 1 298 ? -24.156 -14.082 18.410 1.00 41.50 298 LEU A C 1
ATOM 2203 O O . LEU A 1 298 ? -23.547 -13.621 19.371 1.00 41.50 298 LEU A O 1
ATOM 2207 N N . LEU A 1 299 ? -23.920 -15.319 17.953 1.00 36.19 299 LEU A N 1
ATOM 2208 C CA . LEU A 1 299 ? -23.039 -16.293 18.621 1.00 36.19 299 LEU A CA 1
ATOM 2209 C C . LEU A 1 299 ? -21.862 -16.783 17.767 1.00 36.19 299 LEU A C 1
ATOM 2211 O O . LEU A 1 299 ? -21.123 -17.664 18.205 1.00 36.19 299 LEU A O 1
ATOM 2215 N N . ARG A 1 300 ? -21.616 -16.203 16.587 1.00 36.12 300 ARG A N 1
ATOM 2216 C CA . ARG A 1 300 ? -20.357 -16.423 15.860 1.00 36.12 300 ARG A CA 1
ATOM 2217 C C . ARG A 1 300 ? -19.224 -15.607 16.489 1.00 36.12 300 ARG A C 1
ATOM 2219 O O . ARG A 1 300 ? -18.680 -14.683 15.892 1.00 36.12 300 ARG A O 1
ATOM 2226 N N . THR A 1 301 ? -18.809 -15.993 17.694 1.00 34.97 301 THR A N 1
ATOM 2227 C CA . THR A 1 301 ? -17.393 -15.868 18.036 1.00 34.97 301 THR A CA 1
ATOM 2228 C C . THR A 1 301 ? -16.653 -16.802 17.087 1.00 34.97 301 THR A C 1
ATOM 2230 O O . THR A 1 301 ? -16.967 -17.983 16.960 1.00 34.97 301 THR A O 1
ATOM 2233 N N . THR A 1 302 ? -15.731 -16.253 1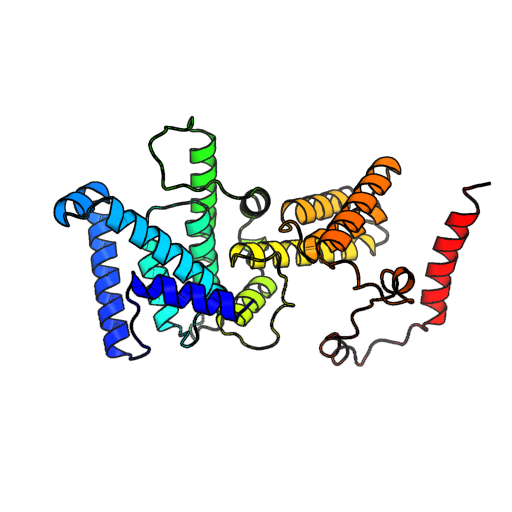6.312 1.00 35.31 302 THR A N 1
ATOM 2234 C CA . THR A 1 302 ? -14.910 -16.996 15.361 1.00 35.31 302 THR A CA 1
ATOM 2235 C C . THR A 1 302 ? -14.130 -18.094 16.089 1.00 35.31 302 THR A C 1
ATOM 2237 O O . THR A 1 302 ? -13.065 -17.840 16.645 1.00 35.31 302 THR A O 1
ATOM 2240 N N . THR A 1 303 ? -14.645 -19.322 16.087 1.00 34.25 303 THR A N 1
ATOM 2241 C CA . THR A 1 303 ? -13.898 -20.530 16.467 1.00 34.25 303 THR A CA 1
ATOM 2242 C C . THR A 1 303 ? -13.045 -21.066 15.318 1.00 34.25 303 THR A C 1
ATOM 2244 O O . THR A 1 303 ? -12.273 -21.996 15.515 1.00 34.25 303 THR A O 1
ATOM 2247 N N . SER A 1 304 ? -13.079 -20.449 14.133 1.00 37.03 304 SER A N 1
ATOM 2248 C CA . SER A 1 304 ? -12.076 -20.686 13.096 1.00 37.03 304 SER A CA 1
ATOM 2249 C C . SER A 1 304 ? -10.988 -19.607 13.168 1.00 37.03 304 SER A C 1
ATOM 2251 O O . SER A 1 304 ? -11.197 -18.490 12.698 1.00 37.03 304 SER A O 1
ATOM 2253 N N . ALA A 1 305 ? -9.836 -19.976 13.739 1.00 35.28 305 ALA A N 1
ATOM 2254 C CA . ALA A 1 305 ? -8.567 -19.230 13.769 1.00 35.28 305 ALA A CA 1
ATOM 2255 C C . ALA A 1 305 ? -8.332 -18.182 14.887 1.00 35.28 305 ALA A C 1
ATOM 2257 O O . ALA A 1 305 ? -7.684 -17.167 14.647 1.00 35.28 305 ALA A O 1
ATOM 2258 N N . VAL A 1 306 ? -8.733 -18.463 16.136 1.00 36.84 306 VAL A N 1
ATOM 2259 C CA . VAL A 1 306 ? -8.173 -17.794 17.347 1.00 36.84 306 VAL A CA 1
ATOM 2260 C C . VAL A 1 306 ? -7.125 -18.685 18.050 1.00 36.84 306 VAL A C 1
ATOM 2262 O O . VAL A 1 306 ? -6.778 -18.499 19.210 1.00 36.84 306 VAL A O 1
ATOM 2265 N N . GLU A 1 307 ? -6.561 -19.671 17.351 1.00 32.81 307 GLU A N 1
ATOM 2266 C CA . GLU A 1 307 ? -5.627 -20.638 17.957 1.00 32.81 307 GLU A CA 1
ATOM 2267 C C . GLU A 1 307 ? -4.180 -20.110 18.107 1.00 32.81 307 GLU A C 1
ATOM 2269 O O . GLU A 1 307 ? -3.334 -20.761 18.720 1.00 32.81 307 GLU A O 1
ATOM 2274 N N . GLY A 1 308 ? -3.889 -18.905 17.599 1.00 33.72 308 GLY A N 1
ATOM 2275 C CA . GLY A 1 308 ? -2.550 -18.299 17.636 1.00 33.72 308 GLY A CA 1
ATOM 2276 C C . GLY A 1 308 ? -2.275 -17.339 18.800 1.00 33.72 308 GLY A C 1
ATOM 2277 O O . GLY A 1 308 ? -1.150 -17.305 19.291 1.00 33.72 308 GLY A O 1
ATOM 2278 N N . ASP A 1 309 ? -3.278 -16.600 19.286 1.00 32.22 309 ASP A N 1
ATOM 2279 C CA . ASP A 1 309 ? -3.049 -15.462 20.202 1.00 32.22 309 ASP A CA 1
ATOM 2280 C C . ASP A 1 309 ? -3.224 -15.786 21.697 1.00 32.22 309 ASP A C 1
ATOM 2282 O O . ASP A 1 309 ? -2.917 -14.963 22.556 1.00 32.22 309 ASP A O 1
ATOM 2286 N N . VAL A 1 310 ? -3.647 -17.006 22.052 1.00 35.44 310 VAL A N 1
ATOM 2287 C CA . VAL A 1 310 ? -3.849 -17.401 23.465 1.00 35.44 310 VAL A CA 1
ATOM 2288 C C . VAL A 1 310 ? -2.643 -18.148 24.060 1.00 35.44 310 VAL A C 1
ATOM 2290 O O . VAL A 1 310 ? -2.551 -18.315 25.274 1.00 35.44 310 VAL A O 1
ATOM 2293 N N . LYS A 1 311 ? -1.639 -18.533 23.257 1.00 29.00 311 LYS A N 1
ATOM 2294 C CA . LYS A 1 311 ? -0.439 -19.234 23.769 1.00 29.00 311 LYS A CA 1
ATOM 2295 C C . LYS A 1 311 ? 0.650 -18.310 24.342 1.00 29.00 311 LYS A C 1
ATOM 2297 O O . LYS A 1 311 ? 1.614 -18.811 24.912 1.00 29.00 311 LYS A O 1
ATOM 2302 N N . GLY A 1 312 ? 0.491 -16.986 24.251 1.00 29.39 312 GLY A N 1
ATOM 2303 C CA . GLY A 1 312 ? 1.468 -16.003 24.748 1.00 29.39 312 GLY A CA 1
ATOM 2304 C C . GLY A 1 312 ? 1.174 -15.388 26.123 1.00 29.39 312 GLY A C 1
ATOM 2305 O O . GLY A 1 312 ? 2.072 -14.811 26.728 1.00 29.39 312 GLY A O 1
ATOM 2306 N N . VAL A 1 313 ? -0.044 -15.524 26.661 1.00 31.61 313 VAL A N 1
ATOM 2307 C CA . VAL A 1 313 ? -0.439 -14.896 27.944 1.00 31.61 313 VAL A CA 1
ATOM 2308 C C . VAL A 1 313 ? -0.470 -15.934 29.068 1.00 31.61 313 VAL A C 1
ATOM 2310 O O . VAL A 1 313 ? -1.414 -16.064 29.841 1.00 31.61 313 VAL A O 1
ATOM 2313 N N . GLY A 1 314 ? 0.601 -16.713 29.172 1.00 29.80 314 GLY A N 1
ATOM 2314 C CA . GLY A 1 314 ? 0.839 -17.609 30.296 1.00 29.80 314 GLY A CA 1
ATOM 2315 C C . GLY A 1 314 ? 1.576 -16.900 31.427 1.00 29.80 314 GLY A C 1
ATOM 2316 O O . GLY A 1 314 ? 2.709 -17.284 31.678 1.00 29.80 314 GLY A O 1
ATOM 2317 N N . ARG A 1 315 ? 0.985 -15.863 32.057 1.00 33.56 315 ARG A N 1
ATOM 2318 C CA . ARG A 1 315 ? 1.344 -15.333 33.406 1.00 33.56 315 ARG A CA 1
ATOM 2319 C C . ARG A 1 315 ? 0.670 -13.989 33.742 1.00 33.56 315 ARG A C 1
ATOM 2321 O O . ARG A 1 315 ? 1.337 -13.053 34.148 1.00 33.56 315 ARG A O 1
ATOM 2328 N N . TYR A 1 316 ? -0.653 -13.874 33.672 1.00 30.81 316 TYR A N 1
ATOM 2329 C CA . TYR A 1 316 ? -1.335 -12.860 34.490 1.00 30.81 316 TYR A CA 1
ATOM 2330 C C . TYR A 1 316 ? -2.572 -13.466 35.150 1.00 30.81 316 TYR A C 1
ATOM 2332 O O . TYR A 1 316 ? -3.303 -14.249 34.548 1.00 30.81 316 TYR A O 1
ATOM 2340 N N . ARG A 1 317 ? -2.695 -13.180 36.452 1.00 36.09 317 ARG A N 1
ATOM 2341 C CA . ARG A 1 317 ? -3.696 -13.676 37.406 1.00 36.09 317 ARG A CA 1
ATOM 2342 C C . ARG A 1 317 ? -5.074 -13.855 36.763 1.00 36.09 317 ARG A C 1
ATOM 2344 O O . ARG A 1 317 ? -5.614 -12.919 36.184 1.00 36.09 317 ARG A O 1
ATOM 2351 N N . ARG A 1 318 ? -5.655 -15.045 36.954 1.00 33.53 318 ARG A N 1
ATOM 2352 C CA . ARG A 1 318 ? -7.063 -15.344 36.671 1.00 33.53 318 ARG A CA 1
ATOM 2353 C C . ARG A 1 318 ? -7.945 -14.354 37.440 1.00 33.53 318 ARG A C 1
ATOM 2355 O O . ARG A 1 318 ? -8.195 -14.559 38.623 1.00 33.53 318 ARG A O 1
ATOM 2362 N N . LEU A 1 319 ? -8.415 -13.303 36.778 1.00 37.28 319 LEU A N 1
ATOM 2363 C CA . LEU A 1 319 ? -9.661 -12.652 37.168 1.00 37.28 319 LEU A CA 1
ATOM 2364 C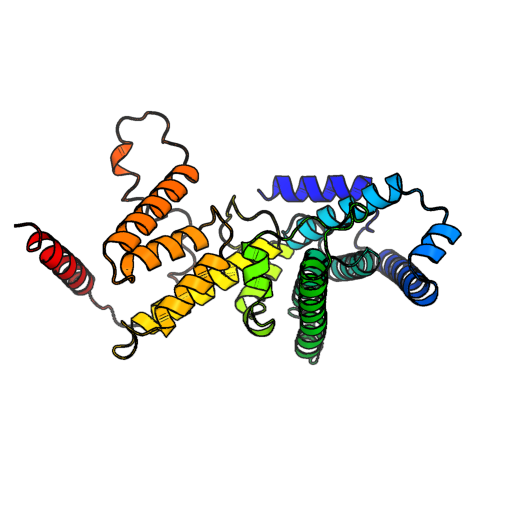 C . LEU A 1 319 ? -10.776 -13.607 36.751 1.00 37.28 319 LEU A C 1
ATOM 2366 O O . LEU A 1 319 ? -10.827 -14.057 35.604 1.00 37.28 319 LEU A O 1
ATOM 2370 N N . SER A 1 320 ? -11.580 -14.034 37.720 1.00 41.53 320 SER A N 1
ATOM 2371 C CA . SER A 1 320 ? -12.550 -15.099 37.497 1.00 41.53 320 SER A CA 1
ATOM 2372 C C . SER A 1 320 ? -13.606 -14.641 36.487 1.00 41.53 320 SER A C 1
ATOM 2374 O O . SER A 1 320 ? -14.077 -13.504 36.526 1.00 41.53 320 SER A O 1
ATOM 2376 N N . ALA A 1 321 ? -14.028 -15.542 35.596 1.00 40.22 321 ALA A N 1
ATOM 2377 C CA . ALA A 1 321 ? -15.113 -15.295 34.641 1.00 40.22 321 ALA A CA 1
ATOM 2378 C C . ALA A 1 321 ? -16.425 -14.828 35.318 1.00 40.22 321 ALA A C 1
ATOM 2380 O O . ALA A 1 321 ? -17.290 -14.239 34.668 1.00 40.22 321 ALA A O 1
ATOM 2381 N N . ALA A 1 322 ? -16.556 -15.033 36.634 1.00 40.66 322 ALA A N 1
ATOM 2382 C CA . ALA A 1 322 ? -17.663 -14.537 37.437 1.00 40.66 322 ALA A CA 1
ATOM 2383 C C . ALA A 1 322 ? -17.663 -13.002 37.591 1.00 40.66 322 ALA A C 1
ATOM 2385 O O . ALA A 1 322 ? -18.737 -12.404 37.544 1.00 40.66 322 ALA A O 1
ATOM 2386 N N . GLU A 1 323 ? -16.501 -12.347 37.696 1.00 40.16 323 GLU A N 1
ATOM 2387 C CA . GLU A 1 323 ? -16.404 -10.881 37.839 1.00 40.16 323 GLU A CA 1
ATOM 2388 C C . GLU A 1 323 ? -16.672 -10.152 36.520 1.00 40.16 323 GLU A C 1
ATOM 2390 O O . GLU A 1 323 ? -17.370 -9.134 36.494 1.00 40.16 323 GLU A O 1
ATOM 2395 N N . LEU A 1 324 ? -16.198 -10.715 35.404 1.00 42.25 324 LEU A N 1
ATOM 2396 C CA . LEU A 1 324 ? -16.501 -10.197 34.070 1.00 42.25 324 LEU A CA 1
ATOM 2397 C C . LEU A 1 324 ? -18.000 -10.359 33.758 1.00 42.25 324 LEU A C 1
ATOM 2399 O O . LEU A 1 324 ? -18.655 -9.422 33.302 1.00 42.25 324 LEU A O 1
ATOM 2403 N N . GLY A 1 325 ? -18.575 -11.516 34.108 1.00 39.78 325 GLY A N 1
ATOM 2404 C CA . GLY A 1 325 ? -20.010 -11.769 33.986 1.00 39.78 325 GLY A CA 1
ATOM 2405 C C . GLY A 1 325 ? -20.870 -10.914 34.925 1.00 39.78 325 GLY A C 1
ATOM 2406 O O . GLY A 1 325 ? -22.024 -10.629 34.606 1.00 39.78 325 GLY A O 1
ATOM 2407 N N . ALA A 1 326 ? -20.351 -10.485 36.078 1.00 43.19 326 ALA A N 1
ATOM 2408 C CA . ALA A 1 326 ? -21.056 -9.590 36.995 1.00 43.19 326 ALA A CA 1
ATOM 2409 C C . ALA A 1 326 ? -21.112 -8.147 36.466 1.00 43.19 326 ALA A C 1
ATOM 2411 O O . ALA A 1 326 ? -22.173 -7.528 36.526 1.00 43.19 326 ALA A O 1
ATOM 2412 N N . ARG A 1 327 ? -20.022 -7.643 35.869 1.00 45.16 327 ARG A N 1
ATOM 2413 C CA . ARG A 1 327 ? -19.979 -6.296 35.268 1.00 45.16 327 ARG A CA 1
ATOM 2414 C C . ARG A 1 327 ? -20.815 -6.185 33.995 1.00 45.16 327 ARG A C 1
ATOM 2416 O O . ARG A 1 327 ? -21.549 -5.217 33.837 1.00 45.16 327 ARG A O 1
ATOM 2423 N N . VAL A 1 328 ? -20.804 -7.205 33.135 1.00 46.09 328 VAL A N 1
ATOM 2424 C CA . VAL A 1 328 ? -21.682 -7.235 31.948 1.00 46.09 328 VAL A CA 1
ATOM 2425 C C . VAL A 1 328 ? -23.159 -7.291 32.360 1.00 46.09 328 VAL A C 1
ATOM 2427 O O . VAL A 1 328 ? -23.994 -6.604 31.776 1.00 46.09 328 VAL A O 1
ATOM 2430 N N . ARG A 1 329 ? -23.490 -8.029 33.430 1.00 47.16 329 ARG A N 1
ATOM 2431 C CA . ARG A 1 329 ? -24.854 -8.063 33.983 1.00 47.16 329 ARG A CA 1
ATOM 2432 C C . ARG A 1 329 ? -25.264 -6.785 34.710 1.00 47.16 329 ARG A C 1
ATOM 2434 O O . ARG A 1 329 ? -26.461 -6.523 34.758 1.00 47.16 329 ARG A O 1
ATOM 2441 N N . SER A 1 330 ? -24.338 -6.005 35.274 1.00 40.88 330 SER A N 1
ATOM 2442 C CA . SER A 1 330 ? -24.683 -4.706 35.869 1.00 40.88 330 SER A CA 1
ATOM 2443 C C . SER A 1 330 ? -24.965 -3.664 34.788 1.00 40.88 330 SER A C 1
ATOM 2445 O O . SER A 1 330 ? -25.925 -2.913 34.915 1.00 40.88 330 SER A O 1
ATOM 2447 N N . VAL A 1 331 ? -24.212 -3.685 33.683 1.00 48.16 331 VAL A N 1
ATOM 2448 C CA . VAL A 1 331 ? -24.470 -2.829 32.514 1.00 48.16 331 VAL A CA 1
ATOM 2449 C C . VAL A 1 331 ? -25.803 -3.194 31.848 1.00 48.16 331 VAL A C 1
ATOM 2451 O O . VAL A 1 331 ? -26.578 -2.298 31.524 1.00 48.16 331 VAL A O 1
ATOM 2454 N N . LEU A 1 332 ? -26.138 -4.487 31.739 1.00 41.00 332 LEU A N 1
ATOM 2455 C CA . LEU A 1 332 ? -27.456 -4.913 31.245 1.00 41.00 332 LEU A CA 1
ATOM 2456 C C . LEU A 1 332 ? -28.612 -4.577 32.208 1.00 41.00 332 LEU A C 1
ATOM 2458 O O . LEU A 1 332 ? -29.697 -4.242 31.744 1.00 41.00 332 LEU A O 1
ATOM 2462 N N . ARG A 1 333 ? -28.407 -4.631 33.534 1.00 37.34 333 ARG A N 1
ATOM 2463 C CA . ARG A 1 333 ? -29.450 -4.267 34.518 1.00 37.34 333 ARG A CA 1
ATOM 2464 C C . ARG A 1 333 ? -29.750 -2.769 34.552 1.00 37.34 333 ARG A C 1
ATOM 2466 O O . ARG A 1 333 ? -30.894 -2.398 34.792 1.00 37.34 333 ARG A O 1
ATOM 2473 N N . CYS A 1 334 ? -28.767 -1.917 34.261 1.00 41.16 334 CYS A N 1
ATOM 2474 C CA . CYS A 1 334 ? -29.020 -0.487 34.064 1.00 41.16 334 CYS A CA 1
ATOM 2475 C C . CYS A 1 334 ? -29.860 -0.214 32.801 1.00 41.16 334 CYS A C 1
ATOM 2477 O O . CYS A 1 334 ? -30.585 0.774 32.760 1.00 41.16 334 CYS A O 1
ATOM 2479 N N . PHE A 1 335 ? -29.821 -1.104 31.803 1.00 42.06 335 PHE A N 1
ATOM 2480 C CA . PHE A 1 335 ? -30.614 -0.988 30.575 1.00 42.06 335 PHE A CA 1
ATOM 2481 C C . PHE A 1 335 ? -32.096 -1.359 30.756 1.00 42.06 335 PHE A C 1
ATOM 2483 O O . PHE A 1 335 ? -32.948 -0.794 30.076 1.00 42.06 335 PHE A O 1
ATOM 2490 N N . THR A 1 336 ? -32.436 -2.257 31.686 1.00 39.34 336 THR A N 1
ATOM 2491 C CA . THR A 1 336 ? -33.833 -2.682 31.908 1.00 39.34 336 THR A CA 1
ATOM 2492 C C . THR A 1 336 ? -34.637 -1.748 32.814 1.00 39.34 336 THR A C 1
ATOM 2494 O O . THR A 1 336 ? -35.854 -1.854 32.847 1.00 39.34 336 THR A O 1
ATOM 2497 N N . HIS A 1 337 ? -33.990 -0.828 33.538 1.00 37.00 337 HIS A N 1
ATOM 2498 C CA . HIS A 1 337 ? -34.679 0.138 34.410 1.00 37.00 337 HIS A CA 1
ATOM 2499 C C . HIS A 1 337 ? -34.908 1.518 33.772 1.00 37.00 337 HIS A C 1
ATOM 2501 O O . HIS A 1 337 ? -35.591 2.341 34.366 1.00 37.00 337 HIS A O 1
ATOM 2507 N N . ALA A 1 338 ? -34.370 1.773 32.575 1.00 38.00 338 ALA A N 1
ATOM 2508 C CA . ALA A 1 338 ? -34.556 3.034 31.848 1.00 38.00 338 ALA A CA 1
ATOM 2509 C C . ALA A 1 338 ? -35.684 2.978 30.792 1.00 38.00 338 ALA A C 1
ATOM 2511 O O . ALA A 1 338 ? -35.829 3.900 29.995 1.00 38.00 338 ALA A O 1
ATOM 2512 N N . THR A 1 339 ? -36.463 1.891 30.765 1.00 40.38 339 THR A N 1
ATOM 2513 C CA . THR A 1 339 ? -37.637 1.703 29.888 1.00 40.38 339 THR A CA 1
ATOM 2514 C C . THR A 1 339 ? -38.848 1.211 30.689 1.00 40.38 339 THR A C 1
ATOM 2516 O O . THR A 1 339 ? -39.461 0.195 30.366 1.00 40.38 339 THR A O 1
ATOM 2519 N N . GLY A 1 340 ? -39.168 1.942 31.758 1.00 32.50 340 GLY A N 1
ATOM 2520 C CA . GLY A 1 340 ? -40.397 1.830 32.543 1.00 32.50 340 GLY A CA 1
ATOM 2521 C C . GLY A 1 340 ? -40.770 3.194 33.093 1.00 32.50 340 GLY A C 1
ATOM 2522 O O . GLY A 1 340 ? -39.865 3.821 33.685 1.00 32.50 340 GLY A O 1
#

Radius of gyration: 23.76 Å; chains: 1; bounding box: 63×48×68 Å

Secondary structure (DSSP, 8-state):
-HHHHHHHHHHHHTTS----S-HHHHHHHHHHHHHHHHHHHHH-HHHHHHHHT--HHHHHHHHHHHHHHHHHHHTT--TT--HHHHHHHHHHHHTSPP-HHHHHHHHHHHHHHTTT-SSTTHHHHHHHHHHHHHHHHHHHHHHHHHS---TT-TT-PPPPHHHHHHHTS-HHHHT-HHHHHHHHHHHTTPSSPPP--TT--SHHHHHHHHHHHHHHHHHHHHHHSTTTTT-HHHHHHHHHHHHHSPTTSHHHHHHHHHHHHH-S-HHHHHHHHHHHHHHHHHHSPPPPS-TTGGGSTTT----SS-SSSSSS-TTS----HHHHHHHHHHHHHHHHSS--

Sequence (340 aa):
PLRLRRRAFLTALQTIWIPAPTPLLSLAALALKLTKLTLLTLVGAPAYAFLTGSSSPSETARIKAWSIALDAQLVGGDPLVSRARLTLTLLASATLPATPARLMLQALHIRILFHNAPFPLSPTLAAHLARKKWSAARALQLITEALPASDTDVSAEPLPPHLLALLAQPAKAVFSDAAIKTAHALTYNTPPLPAEDRAIRSPLDVLAATFSTSTLHTALESSLLPSCSSSPTLSKLLSTALATAPPGSTPHLRVLTALALFHYSPTERGENLALALAEAAARDPPPETGPLAPKGLLLRTTTSAVEGDVKGVGRYRRLSAAELGARVRSVLRCFTHATG